Protein AF-A0A7S2JZY8-F1 (afdb_monomer_lite)

Radius of gyration: 21.94 Å; chains: 1; bounding box: 39×37×77 Å

Organism: NCBI:txid1333877

pLDDT: mean 89.18, std 12.03, range [46.56, 98.06]

Sequence (187 aa):
VLEMDPEFLNTDGEHVHDDTVSSVAWSFPGLELNMNRLDDWIGSLMRDLGTELYRYKGVLAVKGCDEKYVFQGVHMLFSGGLMPSRDGSSKWKPGEERECRFVFIGKNIKQKHGERLREEFLACKAEDPLRFKVGDEVQALAARGWQNATVLKMWDMGNPYRLELKDGRKTNVWGPLDDDRCVRKAQ

Structure (mmCIF, N/CA/C/O backbone):
data_AF-A0A7S2JZY8-F1
#
_entry.id   AF-A0A7S2JZY8-F1
#
loop_
_atom_site.group_PDB
_atom_site.id
_atom_site.type_symbol
_atom_site.label_atom_id
_atom_site.label_alt_id
_atom_site.label_comp_id
_atom_site.label_asym_id
_atom_site.label_entity_id
_atom_site.label_seq_id
_atom_site.pdbx_PDB_ins_code
_atom_site.Cartn_x
_atom_site.Cartn_y
_atom_site.Cartn_z
_atom_site.occupancy
_atom_site.B_iso_or_equiv
_atom_site.auth_seq_id
_atom_site.auth_comp_id
_atom_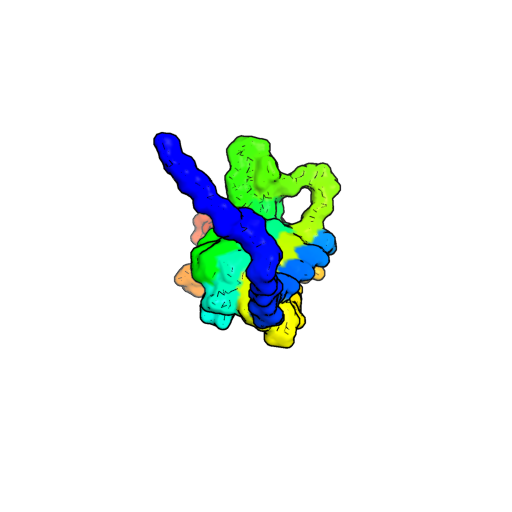site.auth_asym_id
_atom_site.auth_atom_id
_atom_site.pdbx_PDB_model_num
ATOM 1 N N . VAL A 1 1 ? 1.844 26.079 -47.960 1.00 48.50 1 VAL A N 1
ATOM 2 C CA . VAL A 1 1 ? 1.804 24.611 -47.785 1.00 48.50 1 VAL A CA 1
ATOM 3 C C . VAL A 1 1 ? 3.197 24.220 -47.335 1.00 48.50 1 VAL A C 1
ATOM 5 O O . VAL A 1 1 ? 4.126 24.582 -48.040 1.00 48.50 1 VAL A O 1
ATOM 8 N N . LEU A 1 2 ? 3.362 23.671 -46.126 1.00 52.22 2 LEU A N 1
ATOM 9 C CA . LEU A 1 2 ? 4.670 23.173 -45.681 1.00 52.22 2 LEU A CA 1
ATOM 10 C C . LEU A 1 2 ? 4.999 21.931 -46.513 1.00 52.22 2 LEU A C 1
ATOM 12 O O . LEU A 1 2 ? 4.199 20.997 -46.540 1.00 52.22 2 LEU A O 1
ATOM 16 N N . GLU A 1 3 ? 6.124 21.956 -47.220 1.00 59.91 3 GLU A N 1
ATOM 17 C CA . GLU A 1 3 ? 6.637 20.793 -47.941 1.00 59.91 3 GLU A CA 1
ATOM 18 C C . GLU A 1 3 ? 7.095 19.751 -46.918 1.00 59.91 3 GLU A C 1
ATOM 20 O O . GLU A 1 3 ? 7.863 20.053 -46.004 1.00 59.91 3 GLU A O 1
ATOM 25 N N . MET A 1 4 ? 6.541 18.543 -47.020 1.00 62.59 4 MET A N 1
ATOM 26 C CA . MET A 1 4 ? 6.906 17.426 -46.159 1.00 62.59 4 MET A CA 1
ATOM 27 C C . MET A 1 4 ? 8.253 16.892 -46.638 1.00 62.59 4 MET A C 1
ATOM 29 O O . MET A 1 4 ? 8.367 16.471 -47.788 1.00 62.59 4 MET A O 1
ATOM 33 N N . ASP A 1 5 ? 9.256 16.945 -45.767 1.00 73.62 5 ASP A N 1
ATOM 34 C CA . ASP A 1 5 ? 10.588 16.425 -46.051 1.00 73.62 5 ASP A CA 1
ATOM 35 C C . ASP A 1 5 ? 10.503 14.914 -46.366 1.00 73.62 5 ASP A C 1
ATOM 37 O O . ASP A 1 5 ? 10.023 14.151 -45.518 1.00 73.62 5 ASP A O 1
ATOM 41 N N . PRO A 1 6 ? 10.914 14.459 -47.567 1.00 65.81 6 PRO A N 1
ATOM 42 C CA . PRO A 1 6 ? 10.888 13.046 -47.943 1.00 65.81 6 PRO A CA 1
ATOM 43 C C . PRO A 1 6 ? 11.776 12.160 -47.054 1.00 65.81 6 PRO A C 1
ATOM 45 O O . PRO A 1 6 ? 11.545 10.952 -47.001 1.00 65.81 6 PRO A O 1
ATOM 48 N N . GLU A 1 7 ? 12.718 12.738 -46.300 1.00 63.69 7 GLU A N 1
ATOM 49 C CA . GLU A 1 7 ? 13.517 12.022 -45.295 1.00 63.69 7 GLU A CA 1
ATOM 50 C C . GLU A 1 7 ? 12.711 11.636 -44.040 1.00 63.69 7 GLU A C 1
ATOM 52 O O . GLU A 1 7 ? 13.113 10.746 -43.293 1.00 63.69 7 GLU A O 1
ATOM 57 N N . PHE A 1 8 ? 11.545 12.246 -43.792 1.00 63.28 8 PHE A N 1
ATOM 58 C CA . PHE A 1 8 ? 10.769 12.022 -42.563 1.00 63.28 8 PHE A CA 1
ATOM 59 C C . PHE A 1 8 ? 10.259 10.575 -42.398 1.00 63.28 8 PHE A C 1
ATOM 61 O O . PHE A 1 8 ? 9.997 10.134 -41.279 1.00 63.28 8 PHE A O 1
ATOM 68 N N . LEU A 1 9 ? 10.113 9.831 -43.501 1.00 58.88 9 LEU A N 1
ATOM 69 C CA . LEU A 1 9 ? 9.674 8.426 -43.524 1.00 58.88 9 LEU A CA 1
ATOM 70 C C . LEU A 1 9 ? 10.805 7.449 -43.886 1.00 58.88 9 LEU A C 1
ATOM 72 O O . LEU A 1 9 ? 10.536 6.267 -44.121 1.00 58.88 9 LEU A O 1
ATOM 76 N N . ASN A 1 10 ? 12.052 7.923 -43.946 1.00 58.97 10 ASN A N 1
ATOM 77 C CA . ASN A 1 10 ? 13.180 7.094 -44.340 1.00 58.97 10 ASN A CA 1
ATOM 78 C C . ASN A 1 10 ? 13.486 6.078 -43.222 1.00 58.97 10 ASN A C 1
ATOM 80 O O . ASN A 1 10 ? 13.969 6.427 -42.147 1.00 58.97 10 ASN A O 1
ATOM 84 N N . THR A 1 11 ? 13.122 4.817 -43.460 1.00 57.97 11 THR A N 1
ATOM 85 C CA . THR A 1 11 ? 13.254 3.684 -42.519 1.00 57.97 11 THR A CA 1
ATOM 86 C C . THR A 1 11 ? 14.509 2.845 -42.784 1.00 57.97 11 THR A C 1
ATOM 88 O O . THR A 1 11 ? 14.754 1.868 -42.082 1.00 57.97 11 THR A O 1
ATOM 91 N N . ASP A 1 12 ? 15.323 3.261 -43.762 1.00 56.47 12 ASP A N 1
ATOM 92 C CA . ASP A 1 12 ? 16.585 2.624 -44.160 1.00 56.47 12 ASP A CA 1
ATOM 93 C C . ASP A 1 12 ? 17.797 3.101 -43.335 1.00 56.47 12 ASP A C 1
ATOM 95 O O . ASP A 1 12 ? 18.895 2.556 -43.457 1.00 56.47 12 ASP A O 1
ATOM 99 N N . GLY A 1 13 ? 17.622 4.102 -42.465 1.00 54.72 13 GLY A N 1
ATOM 100 C CA . GLY A 1 13 ? 18.583 4.360 -41.399 1.00 54.72 13 GLY A CA 1
ATOM 101 C C . GLY A 1 13 ? 18.489 3.220 -40.397 1.00 54.72 13 GLY A C 1
ATOM 102 O O . GLY A 1 13 ? 17.415 3.011 -39.839 1.00 54.72 13 GLY A O 1
ATOM 103 N N . GLU A 1 14 ? 19.581 2.475 -40.185 1.00 46.56 14 GLU A N 1
ATOM 104 C CA . GLU A 1 14 ? 19.644 1.422 -39.171 1.00 46.56 14 GLU A CA 1
ATOM 105 C C . GLU A 1 14 ? 18.978 1.921 -37.884 1.00 46.56 14 GLU A C 1
ATOM 107 O O . GLU A 1 14 ? 19.482 2.823 -37.209 1.00 46.56 14 GLU A O 1
ATOM 112 N N . HIS A 1 15 ? 17.812 1.360 -37.560 1.00 50.84 15 HIS A N 1
ATOM 113 C CA . HIS A 1 15 ? 17.192 1.526 -36.259 1.00 50.84 15 HIS A CA 1
ATOM 114 C C . HIS A 1 15 ? 18.115 0.852 -35.244 1.00 50.84 15 HIS A C 1
ATOM 116 O O . HIS A 1 15 ? 17.922 -0.307 -34.878 1.00 50.84 15 HIS A O 1
ATOM 122 N N . VAL A 1 16 ? 19.158 1.565 -34.819 1.00 47.81 16 VAL A N 1
ATOM 123 C CA . VAL A 1 16 ? 20.010 1.149 -33.715 1.00 47.81 16 VAL A CA 1
ATOM 124 C C . VAL A 1 16 ? 19.127 1.224 -32.482 1.00 47.81 16 VAL A C 1
ATOM 126 O O . VAL A 1 16 ? 18.927 2.289 -31.893 1.00 47.81 16 VAL A O 1
ATOM 129 N N . HIS A 1 17 ? 18.527 0.094 -32.119 1.00 54.78 17 HIS A N 1
ATOM 130 C CA . HIS A 1 17 ? 18.006 -0.066 -30.780 1.00 54.78 17 HIS A CA 1
ATOM 131 C C . HIS A 1 17 ? 19.189 0.167 -29.839 1.00 54.78 17 HIS A C 1
ATOM 133 O O . HIS A 1 17 ? 20.200 -0.526 -29.915 1.00 54.78 17 HIS A O 1
ATOM 139 N N . ASP A 1 18 ? 19.096 1.186 -28.984 1.00 63.81 18 ASP A N 1
ATOM 140 C CA . ASP A 1 18 ? 19.975 1.245 -27.827 1.00 63.81 18 ASP A CA 1
ATOM 141 C C . ASP A 1 18 ? 19.626 0.017 -26.977 1.00 63.81 18 ASP A C 1
ATOM 143 O O . ASP A 1 18 ? 18.646 0.031 -26.229 1.00 63.81 18 ASP A O 1
ATOM 147 N N . ASP A 1 19 ? 20.405 -1.057 -27.133 1.00 73.00 19 ASP A N 1
ATOM 148 C CA . ASP A 1 19 ? 20.234 -2.342 -26.444 1.00 73.00 19 ASP A CA 1
ATOM 149 C C . ASP A 1 19 ? 20.256 -2.197 -24.914 1.00 73.00 19 ASP A C 1
ATOM 151 O O . ASP A 1 19 ? 19.885 -3.118 -24.177 1.00 73.00 19 ASP A O 1
ATOM 155 N N . THR A 1 20 ? 20.680 -1.034 -24.407 1.00 82.19 20 THR A N 1
ATOM 156 C CA . THR A 1 20 ? 20.612 -0.731 -22.983 1.00 82.19 20 THR A CA 1
ATOM 157 C C . THR A 1 20 ? 19.203 -0.356 -22.534 1.00 82.19 20 THR A C 1
ATOM 159 O O . THR A 1 20 ? 18.906 -0.506 -21.354 1.00 82.19 20 THR A O 1
ATOM 162 N N . VAL A 1 21 ? 18.291 0.074 -23.407 1.00 90.56 21 VAL A N 1
ATOM 163 C CA . VAL A 1 21 ? 16.902 0.372 -23.024 1.00 90.56 21 VAL A CA 1
ATOM 164 C C . VAL A 1 21 ? 16.084 -0.915 -23.010 1.00 90.56 21 VAL A C 1
ATOM 166 O O . VAL A 1 21 ? 15.941 -1.606 -24.012 1.00 90.56 21 VAL A O 1
ATOM 169 N N . SER A 1 22 ? 15.505 -1.239 -21.858 1.00 92.25 22 SER A N 1
ATOM 170 C CA . SER A 1 22 ? 14.679 -2.433 -21.685 1.00 92.25 22 SER A CA 1
ATOM 171 C C . SER A 1 22 ? 13.406 -2.130 -20.902 1.00 92.25 22 SER A C 1
ATOM 173 O O . SER A 1 22 ? 13.250 -1.067 -20.296 1.00 92.25 22 SER A O 1
ATOM 175 N N . SER A 1 23 ? 12.471 -3.079 -20.927 1.00 93.31 23 SER A N 1
ATOM 176 C CA . SER A 1 23 ? 11.247 -3.024 -20.136 1.00 93.31 23 SER A CA 1
ATOM 177 C C . SER A 1 23 ? 11.110 -4.246 -19.242 1.00 93.31 23 SER A C 1
ATOM 179 O O . SER A 1 23 ? 11.425 -5.367 -19.650 1.00 93.31 23 SER A O 1
ATOM 181 N N . VAL A 1 24 ? 10.555 -4.031 -18.059 1.00 94.62 24 VAL A N 1
ATOM 182 C CA . VAL A 1 24 ? 10.103 -5.079 -17.144 1.00 94.62 24 VAL A CA 1
ATOM 183 C C . VAL A 1 24 ? 8.634 -4.852 -16.834 1.00 94.62 24 VAL A C 1
ATOM 185 O O . VAL A 1 24 ? 8.206 -3.718 -16.624 1.00 94.62 24 VAL A O 1
ATOM 188 N N . ALA A 1 25 ? 7.854 -5.925 -16.850 1.00 95.75 25 ALA A N 1
ATOM 189 C CA . ALA A 1 25 ? 6.434 -5.883 -16.557 1.00 95.75 25 ALA A CA 1
ATOM 190 C C . ALA A 1 25 ? 6.057 -7.084 -15.701 1.00 95.75 25 ALA A C 1
ATOM 192 O O . ALA A 1 25 ? 6.556 -8.190 -15.918 1.00 95.75 25 ALA A O 1
ATOM 193 N N . TRP A 1 26 ? 5.153 -6.857 -14.757 1.00 97.00 26 TRP A N 1
ATOM 194 C CA . TRP A 1 26 ? 4.639 -7.899 -13.882 1.00 97.00 26 TRP A CA 1
ATOM 195 C C . TRP A 1 26 ? 3.129 -7.756 -13.721 1.00 97.00 26 TRP A C 1
ATOM 197 O O . TRP A 1 26 ? 2.586 -6.650 -13.776 1.00 97.00 26 TRP A O 1
ATOM 207 N N . SER A 1 27 ? 2.466 -8.893 -13.524 1.00 97.00 27 SER A N 1
ATOM 208 C CA . SER A 1 27 ? 1.063 -8.996 -13.130 1.00 97.00 27 SER A CA 1
ATOM 209 C C . SER A 1 27 ? 0.971 -9.993 -11.979 1.00 97.00 27 SER A C 1
ATOM 211 O O . SER A 1 27 ? 1.585 -11.062 -12.015 1.00 97.00 27 SER A O 1
ATOM 213 N N . PHE A 1 28 ? 0.233 -9.603 -10.946 1.00 97.50 28 PHE A N 1
ATOM 214 C CA . PHE A 1 28 ? -0.015 -10.377 -9.740 1.00 97.50 28 PHE A CA 1
ATOM 215 C C . PHE A 1 28 ? -1.526 -10.405 -9.474 1.00 97.50 28 PHE A C 1
ATOM 217 O O . PHE A 1 28 ? -2.043 -9.542 -8.752 1.00 97.50 28 PHE A O 1
ATOM 224 N N . PRO A 1 29 ? -2.249 -11.364 -10.075 1.00 96.75 29 PRO A N 1
ATOM 225 C CA . PRO A 1 29 ? -3.663 -11.586 -9.789 1.00 96.75 29 PRO A CA 1
ATOM 226 C C . PRO A 1 29 ? -3.883 -11.909 -8.307 1.00 96.75 29 PRO A C 1
ATOM 228 O O . PRO A 1 29 ? -3.101 -12.643 -7.700 1.00 96.75 29 PRO A O 1
ATOM 231 N N . GLY A 1 30 ? -4.913 -11.319 -7.701 1.00 95.31 30 GLY A N 1
ATOM 232 C CA . GLY A 1 30 ? -5.269 -11.508 -6.292 1.00 95.31 30 GLY A CA 1
ATOM 233 C C . GLY A 1 30 ? -4.336 -10.836 -5.277 1.00 95.31 30 GLY A C 1
ATOM 234 O O . GLY A 1 30 ? -4.583 -10.927 -4.075 1.00 95.31 30 GLY A O 1
ATOM 235 N N . LEU A 1 31 ? -3.262 -10.167 -5.715 1.00 97.00 31 LEU A N 1
ATOM 236 C CA . LEU A 1 31 ? -2.370 -9.445 -4.812 1.00 97.00 31 LEU A CA 1
ATOM 237 C C . LEU A 1 31 ? -2.963 -8.087 -4.440 1.00 97.00 31 LEU A C 1
ATOM 239 O O . LEU A 1 31 ? -3.234 -7.261 -5.309 1.00 97.00 31 LEU A O 1
ATOM 243 N N . GLU A 1 32 ? -3.050 -7.829 -3.139 1.00 97.56 32 GLU A N 1
ATOM 244 C CA . GLU A 1 32 ? -3.369 -6.517 -2.588 1.00 97.56 32 GLU A CA 1
ATOM 245 C C . GLU A 1 32 ? -2.210 -5.981 -1.746 1.00 97.56 32 GLU A C 1
ATOM 247 O O . GLU A 1 32 ? -1.501 -6.743 -1.081 1.00 97.56 32 GLU A O 1
ATOM 252 N N . LEU A 1 33 ? -2.027 -4.664 -1.762 1.00 98.06 33 LEU A N 1
ATOM 253 C CA . LEU A 1 33 ? -0.905 -3.985 -1.115 1.00 98.06 33 LEU A CA 1
ATOM 254 C C . LEU A 1 33 ? -1.331 -3.199 0.125 1.00 98.06 33 LEU A C 1
ATOM 256 O O . LEU A 1 33 ? -2.476 -2.750 0.234 1.00 98.06 33 LEU A O 1
ATOM 260 N N . ASN A 1 34 ? -0.376 -3.002 1.031 1.00 97.88 34 ASN A N 1
ATOM 261 C CA . ASN A 1 34 ? -0.447 -2.006 2.095 1.00 97.88 34 ASN A CA 1
ATOM 262 C C . ASN A 1 34 ? -0.041 -0.637 1.519 1.00 97.88 34 ASN A C 1
ATOM 264 O O . ASN A 1 34 ? 1.025 -0.523 0.910 1.00 97.88 34 ASN A O 1
ATOM 268 N N . MET A 1 35 ? -0.869 0.396 1.719 1.00 96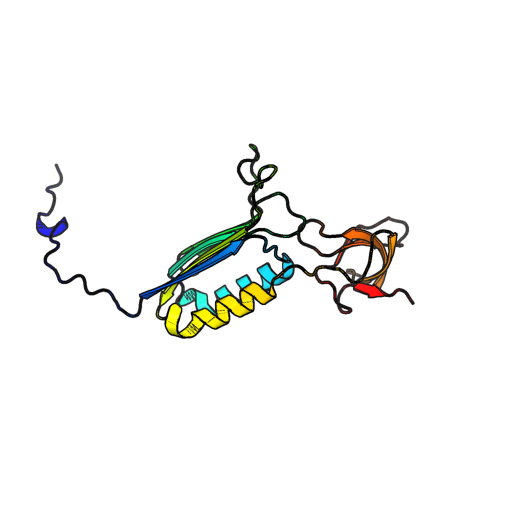.62 35 MET A N 1
ATOM 269 C CA . MET A 1 35 ? -0.630 1.724 1.133 1.00 96.62 35 MET A CA 1
ATOM 270 C C . MET A 1 35 ? 0.683 2.346 1.612 1.00 96.62 35 MET A C 1
ATOM 272 O O . MET A 1 35 ? 1.436 2.884 0.812 1.00 96.62 35 MET A O 1
ATOM 276 N N . ASN A 1 36 ? 0.991 2.224 2.902 1.00 96.06 36 ASN A N 1
ATOM 277 C CA . ASN A 1 36 ? 2.169 2.863 3.484 1.00 96.06 36 ASN A CA 1
ATOM 278 C C . ASN A 1 36 ? 3.460 2.220 2.969 1.00 96.06 36 ASN A C 1
ATOM 280 O O . ASN A 1 36 ? 4.398 2.920 2.605 1.00 96.06 36 ASN A O 1
ATOM 284 N N . ARG A 1 37 ? 3.482 0.882 2.858 1.00 97.00 37 ARG A N 1
ATOM 285 C CA . ARG A 1 37 ? 4.621 0.169 2.255 1.00 97.00 37 ARG A CA 1
ATOM 286 C C . ARG A 1 37 ? 4.802 0.548 0.784 1.00 97.00 37 ARG A C 1
ATOM 288 O O . ARG A 1 37 ? 5.930 0.733 0.340 1.00 97.00 37 ARG A O 1
ATOM 295 N N . LEU A 1 38 ? 3.693 0.669 0.050 1.00 96.81 38 LEU A N 1
ATOM 296 C CA . LEU A 1 38 ? 3.697 1.076 -1.353 1.00 96.81 38 LEU A CA 1
ATOM 297 C C . LEU A 1 38 ? 4.266 2.492 -1.530 1.00 96.81 38 LEU A C 1
ATOM 299 O O . LEU A 1 38 ? 5.134 2.684 -2.381 1.00 96.81 38 LEU A O 1
ATOM 303 N N . ASP A 1 39 ? 3.816 3.461 -0.732 1.00 94.69 39 ASP A N 1
ATOM 304 C CA . ASP A 1 39 ? 4.292 4.847 -0.803 1.00 94.69 39 ASP A CA 1
ATOM 305 C C . ASP A 1 39 ? 5.787 4.955 -0.452 1.00 94.69 39 ASP A C 1
ATOM 307 O O . ASP A 1 39 ? 6.544 5.627 -1.161 1.00 94.69 39 ASP A O 1
ATOM 311 N N . ASP A 1 40 ? 6.244 4.231 0.577 1.00 95.44 40 ASP A N 1
ATOM 312 C CA . ASP A 1 40 ? 7.664 4.159 0.944 1.00 95.44 40 ASP A CA 1
ATOM 313 C C . ASP A 1 40 ? 8.516 3.563 -0.188 1.00 95.44 40 ASP A C 1
ATOM 315 O O . ASP A 1 40 ? 9.578 4.102 -0.533 1.00 95.44 40 ASP A O 1
ATOM 319 N N . TRP A 1 41 ? 8.039 2.474 -0.802 1.00 95.94 41 TRP A N 1
ATOM 320 C CA . TRP A 1 41 ? 8.713 1.819 -1.921 1.00 95.94 41 TRP A CA 1
ATOM 321 C C . TRP A 1 41 ? 8.789 2.719 -3.156 1.00 95.94 41 TRP A C 1
ATOM 323 O O . TRP A 1 41 ? 9.873 2.881 -3.716 1.00 95.94 41 TRP A O 1
ATOM 333 N N . ILE A 1 42 ? 7.686 3.369 -3.547 1.00 93.81 42 ILE A N 1
ATOM 334 C CA . ILE A 1 42 ? 7.669 4.350 -4.646 1.00 93.81 42 ILE A CA 1
ATOM 335 C C . ILE A 1 42 ? 8.662 5.482 -4.358 1.00 93.81 42 ILE A C 1
ATOM 337 O O . ILE A 1 42 ? 9.413 5.897 -5.245 1.00 93.81 42 ILE A O 1
ATOM 341 N N . GLY A 1 43 ? 8.707 5.961 -3.113 1.00 92.94 43 GLY A N 1
ATOM 342 C CA . GLY A 1 43 ? 9.668 6.968 -2.684 1.00 92.94 43 GLY A CA 1
ATOM 343 C C . GLY A 1 43 ? 11.119 6.526 -2.890 1.00 92.94 43 GLY A C 1
ATOM 344 O O . GLY A 1 43 ? 11.924 7.316 -3.384 1.00 92.94 43 GLY A O 1
ATOM 345 N N . SER A 1 44 ? 11.467 5.282 -2.542 1.00 93.62 44 SER A N 1
ATOM 346 C CA . SER A 1 44 ? 12.818 4.745 -2.790 1.00 93.62 44 SER A CA 1
ATOM 347 C C . SER A 1 44 ? 13.093 4.570 -4.274 1.00 93.62 44 SER A C 1
ATOM 349 O O . SER A 1 44 ? 14.102 5.061 -4.768 1.00 93.62 44 SER A O 1
ATOM 351 N N . LEU A 1 45 ? 12.149 3.980 -5.006 1.00 92.62 45 LEU A N 1
ATOM 352 C CA . LEU A 1 45 ? 12.242 3.770 -6.444 1.00 92.62 45 LEU A CA 1
ATOM 353 C C . LEU A 1 45 ? 12.585 5.064 -7.192 1.00 92.62 45 LEU A C 1
ATOM 355 O O . LEU A 1 45 ? 13.479 5.075 -8.037 1.00 92.62 45 LEU A O 1
ATOM 359 N N . MET A 1 46 ? 11.894 6.160 -6.872 1.00 91.19 46 MET A N 1
ATOM 360 C CA . MET A 1 46 ? 12.116 7.448 -7.530 1.00 91.19 46 MET A CA 1
ATOM 361 C C . MET A 1 46 ? 13.450 8.093 -7.149 1.00 91.19 46 MET A C 1
ATOM 363 O O . MET A 1 46 ? 14.054 8.758 -7.991 1.00 91.19 46 MET A O 1
ATOM 367 N N . ARG A 1 47 ? 13.928 7.899 -5.912 1.00 91.75 47 ARG A N 1
ATOM 368 C CA . ARG A 1 47 ? 15.256 8.373 -5.488 1.00 91.75 47 ARG A CA 1
ATOM 369 C C . ARG A 1 47 ? 16.379 7.586 -6.155 1.00 91.75 47 ARG A C 1
ATOM 371 O O . ARG A 1 47 ? 17.350 8.191 -6.597 1.00 91.75 47 ARG A O 1
ATOM 378 N N . ASP A 1 48 ? 16.225 6.269 -6.235 1.00 91.19 48 ASP A N 1
ATOM 379 C CA . ASP A 1 48 ? 17.298 5.364 -6.638 1.00 91.19 48 ASP A CA 1
ATOM 380 C C . ASP A 1 48 ? 17.369 5.207 -8.161 1.00 91.19 48 ASP A C 1
ATOM 382 O O . ASP A 1 48 ? 18.459 5.171 -8.727 1.00 91.19 48 ASP A O 1
ATOM 386 N N . LEU A 1 49 ? 16.215 5.120 -8.835 1.00 90.12 49 LEU A N 1
ATOM 387 C CA . LEU A 1 49 ? 16.118 4.801 -10.265 1.00 90.12 49 LEU A CA 1
ATOM 388 C C . LEU A 1 49 ? 15.460 5.888 -11.112 1.00 90.12 49 LEU A C 1
ATOM 390 O O . LEU A 1 49 ? 15.316 5.699 -12.318 1.00 90.12 49 LEU A O 1
ATOM 394 N N . GLY A 1 50 ? 15.060 7.027 -10.546 1.00 88.00 50 GLY A N 1
ATOM 395 C CA . GLY A 1 50 ? 14.294 8.031 -11.290 1.00 88.00 50 GLY A CA 1
ATOM 396 C C . GLY A 1 50 ? 14.976 8.544 -12.574 1.00 88.00 50 GLY A C 1
ATOM 397 O O . GLY A 1 50 ? 14.290 8.867 -13.543 1.00 88.00 50 GLY A O 1
ATOM 398 N N . THR A 1 51 ? 16.314 8.574 -12.622 1.00 89.12 51 THR A N 1
ATOM 399 C CA . THR A 1 51 ? 17.095 8.963 -13.814 1.00 89.12 51 THR A CA 1
ATOM 400 C C . THR A 1 51 ? 17.246 7.834 -14.837 1.00 89.12 51 THR A C 1
ATOM 402 O O . THR A 1 51 ? 17.427 8.098 -16.027 1.00 89.12 51 THR A O 1
ATOM 405 N N . GLU A 1 52 ? 17.162 6.580 -14.390 1.00 90.50 52 GLU A N 1
ATOM 406 C CA . GLU A 1 52 ? 17.234 5.381 -15.232 1.00 90.50 52 GLU A CA 1
ATOM 407 C C . GLU A 1 52 ? 15.856 4.978 -15.772 1.00 90.50 52 GLU A C 1
ATOM 409 O O . GLU A 1 52 ? 15.769 4.315 -16.806 1.00 90.50 52 GLU A O 1
ATOM 414 N N . LEU A 1 53 ? 14.779 5.405 -15.109 1.00 92.19 53 LEU A N 1
ATOM 415 C CA . LEU A 1 53 ? 13.399 5.242 -15.547 1.00 92.19 53 LEU A CA 1
ATOM 416 C C . LEU A 1 53 ? 13.050 6.267 -16.626 1.00 92.19 53 LEU A C 1
ATOM 418 O O . LEU A 1 53 ? 13.253 7.463 -16.459 1.00 92.19 53 LEU A O 1
ATOM 422 N N . TYR A 1 54 ? 12.486 5.805 -17.737 1.00 93.25 54 TYR A N 1
ATOM 423 C CA . TYR A 1 54 ? 12.029 6.658 -18.840 1.00 93.25 54 TYR A CA 1
ATOM 424 C C . TYR A 1 54 ? 10.515 6.772 -18.855 1.00 93.25 54 TYR A C 1
ATOM 426 O O . TYR A 1 54 ? 9.971 7.867 -18.983 1.00 93.25 54 TYR A O 1
ATOM 434 N N . ARG A 1 55 ? 9.819 5.647 -18.681 1.00 94.25 55 ARG A N 1
ATOM 435 C CA . ARG A 1 55 ? 8.362 5.617 -18.577 1.00 94.25 55 ARG A CA 1
ATOM 436 C C . ARG A 1 55 ? 7.925 4.480 -17.679 1.00 94.25 55 ARG A C 1
ATOM 438 O O . ARG A 1 55 ? 8.498 3.394 -17.707 1.00 94.25 55 ARG A O 1
ATOM 445 N N . TYR A 1 56 ? 6.860 4.715 -16.934 1.00 95.19 56 TYR A N 1
ATOM 446 C CA . TYR A 1 56 ? 6.231 3.675 -16.143 1.00 95.19 56 TYR A CA 1
ATOM 447 C C . TYR A 1 56 ? 4.749 3.923 -15.972 1.00 95.19 56 TYR A C 1
ATOM 449 O O . TYR A 1 56 ? 4.267 5.054 -16.074 1.00 95.19 56 TYR A O 1
ATOM 457 N N . LYS A 1 57 ? 4.024 2.831 -15.756 1.00 95.81 57 LYS A N 1
ATOM 458 C CA . LYS A 1 57 ? 2.587 2.849 -15.525 1.00 95.81 57 LYS A CA 1
ATOM 459 C C . LYS A 1 57 ? 2.180 1.611 -14.749 1.00 95.81 57 LYS A C 1
ATOM 461 O O . LYS A 1 57 ? 2.661 0.519 -15.048 1.00 95.81 57 LYS A O 1
ATOM 466 N N . GLY A 1 58 ? 1.243 1.768 -13.829 1.00 95.00 58 GLY A N 1
ATOM 467 C CA . GLY A 1 58 ? 0.659 0.646 -13.121 1.00 95.00 58 GLY A CA 1
ATOM 468 C C . GLY A 1 58 ? -0.753 0.904 -12.636 1.00 95.00 58 GLY A C 1
ATOM 469 O O . GLY A 1 58 ? -1.192 2.044 -12.484 1.00 95.00 58 GLY A O 1
ATOM 470 N N . VAL A 1 59 ? -1.455 -0.201 -12.427 1.00 95.88 59 VAL A N 1
ATOM 471 C CA . VAL A 1 59 ? -2.767 -0.283 -11.794 1.00 95.88 59 VAL A CA 1
ATOM 472 C C . VAL A 1 59 ? -2.628 -1.313 -10.685 1.00 95.88 59 VAL A C 1
ATOM 474 O O . VAL A 1 59 ? -2.300 -2.466 -10.958 1.00 95.88 59 VAL A O 1
ATOM 477 N N . LEU A 1 60 ? -2.825 -0.880 -9.447 1.00 97.38 60 LEU A N 1
ATOM 478 C CA . LEU A 1 60 ? -2.571 -1.665 -8.250 1.00 97.38 60 LEU A CA 1
ATOM 479 C C . LEU A 1 60 ? -3.840 -1.778 -7.405 1.00 97.38 60 LEU A C 1
ATOM 481 O O . LEU A 1 60 ? -4.612 -0.820 -7.271 1.00 97.38 60 LEU A O 1
ATOM 485 N N . ALA A 1 61 ? -4.031 -2.947 -6.806 1.00 97.25 61 ALA A N 1
ATOM 486 C CA . ALA A 1 61 ? -5.026 -3.164 -5.773 1.00 97.25 61 ALA A CA 1
ATOM 487 C C . ALA A 1 61 ? -4.420 -2.857 -4.398 1.00 97.25 61 ALA A C 1
ATOM 489 O O . ALA A 1 61 ? -3.404 -3.428 -4.004 1.00 97.25 61 ALA A O 1
ATOM 490 N N . VAL A 1 62 ? -5.064 -1.963 -3.651 1.00 97.12 62 VAL A N 1
ATOM 491 C CA . VAL A 1 62 ? -4.684 -1.621 -2.274 1.00 97.12 62 VAL A CA 1
ATOM 492 C C . VAL A 1 62 ? -5.764 -2.138 -1.340 1.00 97.12 62 VAL A C 1
ATOM 494 O O . VAL A 1 62 ? -6.947 -1.850 -1.537 1.00 97.12 62 VAL A O 1
ATOM 497 N N . LYS A 1 63 ? -5.374 -2.918 -0.334 1.00 96.62 63 LYS A N 1
ATOM 498 C CA . LYS A 1 63 ? -6.336 -3.594 0.535 1.00 96.62 63 LYS A CA 1
ATOM 499 C C . LYS A 1 63 ? -7.143 -2.579 1.343 1.00 96.62 63 LYS A C 1
ATOM 501 O O . LYS A 1 63 ? -6.587 -1.656 1.931 1.00 96.62 63 LYS A O 1
ATOM 506 N N . GLY A 1 64 ? -8.464 -2.737 1.371 1.00 94.31 64 GLY A N 1
ATOM 507 C CA . GLY A 1 64 ? -9.348 -1.786 2.055 1.00 94.31 64 GLY A CA 1
ATOM 508 C C . GLY A 1 64 ? -9.678 -0.511 1.270 1.00 94.31 64 GLY A C 1
ATOM 509 O O . GLY A 1 64 ? -10.283 0.397 1.841 1.00 94.31 64 GLY A O 1
ATOM 510 N N . CYS A 1 65 ? -9.294 -0.441 -0.009 1.00 94.00 65 CYS A N 1
ATOM 511 C CA . CYS A 1 65 ? -9.698 0.609 -0.948 1.00 94.00 65 CYS A CA 1
ATOM 512 C C . CYS A 1 65 ? -10.527 0.009 -2.092 1.00 94.00 65 CYS A C 1
ATOM 514 O O . CYS A 1 65 ? -10.126 -0.992 -2.692 1.00 94.00 65 CYS A O 1
ATOM 516 N N . ASP A 1 66 ? -11.653 0.632 -2.436 1.00 92.62 66 ASP A N 1
ATOM 517 C CA . ASP A 1 66 ? -12.489 0.197 -3.566 1.00 92.62 66 ASP A CA 1
ATOM 518 C C . ASP A 1 66 ? -11.969 0.746 -4.900 1.00 92.62 66 ASP A C 1
ATOM 520 O O . ASP A 1 66 ? -12.196 0.166 -5.963 1.00 92.62 66 ASP A O 1
ATOM 524 N N . GLU A 1 67 ? -11.262 1.871 -4.849 1.00 93.44 67 GLU A N 1
ATOM 525 C CA . GLU A 1 67 ? -10.611 2.509 -5.980 1.00 93.44 67 GLU A CA 1
ATOM 526 C C . GLU A 1 67 ? -9.306 1.801 -6.363 1.00 93.44 67 GLU A C 1
ATOM 528 O O . GLU A 1 67 ? -8.531 1.329 -5.526 1.00 93.44 67 GLU A O 1
ATOM 533 N N . LYS A 1 68 ? -9.031 1.780 -7.666 1.00 94.56 68 LYS A N 1
ATOM 534 C CA . LYS A 1 68 ? -7.740 1.397 -8.230 1.00 94.56 68 LYS A CA 1
ATOM 535 C C . LYS A 1 68 ? -6.707 2.461 -7.874 1.00 94.56 68 LYS A C 1
ATOM 537 O O . LYS A 1 68 ? -6.932 3.655 -8.098 1.00 94.56 68 LYS A O 1
ATOM 542 N N . TYR A 1 69 ? -5.553 2.027 -7.378 1.00 95.81 69 TYR A N 1
ATOM 543 C CA . TYR A 1 69 ? -4.385 2.892 -7.295 1.00 95.81 69 TYR A CA 1
ATOM 544 C C . TYR A 1 69 ? -3.715 2.898 -8.663 1.00 95.81 69 TYR A C 1
ATOM 546 O O . TYR A 1 69 ? -3.286 1.855 -9.158 1.00 95.81 69 TYR A O 1
ATOM 554 N N . VAL A 1 70 ? -3.650 4.058 -9.304 1.00 94.56 70 VAL A N 1
ATOM 555 C CA . VAL A 1 70 ? -3.016 4.198 -10.616 1.00 94.56 70 VAL A CA 1
ATOM 556 C C . VAL A 1 70 ? -1.797 5.071 -10.446 1.00 94.56 70 VAL A C 1
ATOM 558 O O . VAL A 1 70 ? -1.886 6.148 -9.863 1.00 94.56 70 VAL A O 1
ATOM 561 N N . PHE A 1 71 ? -0.676 4.621 -10.992 1.00 94.19 71 PHE A N 1
ATOM 562 C CA . PHE A 1 71 ? 0.503 5.456 -11.122 1.00 94.19 71 PHE A CA 1
ATOM 563 C C . PHE A 1 71 ? 0.986 5.490 -12.563 1.00 94.19 71 PHE A C 1
ATOM 565 O O . PHE A 1 71 ? 0.803 4.545 -13.334 1.00 94.19 71 PHE A O 1
ATOM 572 N N . GLN A 1 72 ? 1.602 6.600 -12.930 1.00 93.62 72 GLN A N 1
ATOM 573 C CA . GLN A 1 72 ? 2.246 6.800 -14.212 1.00 93.62 72 GLN A CA 1
ATOM 574 C C . GLN A 1 72 ? 3.345 7.846 -14.084 1.00 93.62 72 GLN A C 1
ATOM 576 O O . GLN A 1 72 ? 3.286 8.725 -13.225 1.00 93.62 72 GLN A O 1
ATOM 581 N N . GLY A 1 73 ? 4.320 7.788 -14.977 1.00 91.31 73 GLY A N 1
ATOM 582 C CA . GLY A 1 73 ? 5.319 8.834 -15.042 1.00 91.31 73 GLY A CA 1
ATOM 583 C C . GLY A 1 73 ? 6.246 8.738 -16.232 1.00 91.31 73 GLY A C 1
ATOM 584 O O . GLY A 1 73 ? 6.277 7.740 -16.962 1.00 91.31 73 GLY A O 1
ATOM 585 N N . VAL A 1 74 ? 6.960 9.840 -16.434 1.00 89.44 74 VAL A N 1
ATOM 586 C CA . VAL A 1 74 ? 7.964 10.027 -17.480 1.00 89.44 74 VAL A CA 1
ATOM 587 C C . VAL A 1 74 ? 9.194 10.626 -16.814 1.00 89.44 74 VAL A C 1
ATOM 589 O O . VAL A 1 74 ? 9.122 11.718 -16.246 1.00 89.44 74 VAL A O 1
ATOM 592 N N . HIS A 1 75 ? 10.308 9.899 -16.843 1.00 86.31 75 HIS A N 1
ATOM 593 C CA . HIS A 1 75 ? 11.491 10.221 -16.044 1.00 86.31 75 HIS A CA 1
ATOM 594 C C . HIS A 1 75 ? 11.146 10.458 -14.561 1.00 86.31 75 HIS A C 1
ATOM 596 O O . HIS A 1 75 ? 10.446 9.661 -13.932 1.00 86.31 75 HIS A O 1
ATOM 602 N N . MET A 1 76 ? 11.592 11.585 -14.007 1.00 84.38 76 MET A N 1
ATOM 603 C CA . MET A 1 76 ? 11.378 11.973 -12.612 1.00 84.38 76 MET A CA 1
ATOM 604 C C . MET A 1 76 ? 9.937 12.412 -12.309 1.00 84.38 76 MET A C 1
ATOM 606 O O . MET A 1 76 ? 9.593 12.610 -11.145 1.00 84.38 76 MET A O 1
ATOM 610 N N . LEU A 1 77 ? 9.092 12.605 -13.328 1.00 87.00 77 LEU A N 1
ATOM 611 C CA . LEU A 1 77 ? 7.728 13.095 -13.145 1.00 87.00 77 LEU A CA 1
ATOM 612 C C . LEU A 1 77 ? 6.799 11.936 -12.792 1.00 87.00 77 LEU A C 1
ATOM 614 O O . LEU A 1 77 ? 6.220 11.306 -13.677 1.00 87.00 77 LEU A O 1
ATOM 618 N N . PHE A 1 78 ? 6.669 11.681 -11.492 1.00 91.44 78 PHE A N 1
ATOM 619 C CA . PHE A 1 78 ? 5.753 10.692 -10.938 1.00 91.44 78 PHE A CA 1
ATOM 620 C C . PHE A 1 78 ? 4.373 11.301 -10.663 1.00 91.44 78 PHE A C 1
ATOM 622 O O . PHE A 1 78 ? 4.251 12.377 -10.077 1.00 91.44 78 PHE A O 1
ATOM 629 N N . SER A 1 79 ? 3.321 10.577 -11.031 1.00 91.62 79 SER A N 1
ATOM 630 C CA . SER A 1 79 ? 1.945 10.848 -10.627 1.00 91.62 79 SER A CA 1
ATOM 631 C C . SER A 1 79 ? 1.304 9.534 -10.202 1.00 91.62 79 SER A C 1
ATOM 633 O O . SER A 1 79 ? 1.213 8.608 -11.005 1.00 91.62 79 SER A O 1
ATOM 635 N N . GLY A 1 80 ? 0.865 9.441 -8.949 1.00 90.50 80 GLY A N 1
ATOM 636 C CA . GLY A 1 80 ? 0.251 8.232 -8.418 1.00 90.50 80 GLY A CA 1
ATOM 637 C C . GLY A 1 80 ? -0.705 8.523 -7.275 1.00 90.50 80 GLY A C 1
ATOM 638 O O . GLY A 1 80 ? -0.544 9.507 -6.555 1.00 90.50 80 GLY A O 1
ATOM 639 N N . GLY A 1 81 ? -1.726 7.684 -7.152 1.00 91.19 81 GLY A N 1
ATOM 640 C CA . GLY A 1 81 ? -2.710 7.773 -6.085 1.00 91.19 81 GLY A CA 1
ATOM 641 C C . GLY A 1 81 ? -3.930 6.903 -6.353 1.00 91.19 81 GLY A C 1
ATOM 642 O O . GLY A 1 81 ? -4.108 6.345 -7.441 1.00 91.19 81 GLY A O 1
ATOM 643 N N . LEU A 1 82 ? -4.808 6.820 -5.354 1.00 89.25 82 LEU A N 1
ATOM 644 C CA . LEU A 1 82 ? -6.164 6.314 -5.557 1.00 89.25 82 LEU A CA 1
ATOM 645 C C . LEU A 1 82 ? -6.873 7.255 -6.524 1.00 89.25 82 LEU A C 1
ATOM 647 O O . LEU A 1 82 ? -6.967 8.450 -6.247 1.00 89.25 82 LEU A O 1
ATOM 651 N N . MET A 1 83 ? -7.350 6.743 -7.657 1.00 79.19 83 MET A N 1
ATOM 652 C CA . MET A 1 83 ? -8.061 7.592 -8.606 1.00 79.19 83 MET A CA 1
ATOM 653 C C . MET A 1 83 ? -9.492 7.845 -8.124 1.00 79.19 83 MET A C 1
ATOM 655 O O . MET A 1 83 ? -10.309 6.920 -8.156 1.00 79.19 83 MET A O 1
ATOM 659 N N . PRO A 1 84 ? -9.850 9.087 -7.748 1.00 71.19 84 PRO A N 1
ATOM 660 C CA . PRO A 1 84 ? -11.244 9.417 -7.544 1.00 71.19 84 PRO A CA 1
ATOM 661 C C . PRO A 1 84 ? -11.916 9.445 -8.916 1.00 71.19 84 PRO A C 1
ATOM 663 O O . PRO A 1 84 ? -11.458 10.141 -9.821 1.00 71.19 84 PRO A O 1
ATOM 666 N N . SER A 1 85 ? -13.024 8.729 -9.076 1.00 64.69 85 SER A N 1
ATOM 667 C CA . SER A 1 85 ? -13.914 8.998 -10.199 1.00 64.69 85 SER A CA 1
ATOM 668 C C . SER A 1 85 ? -15.303 9.370 -9.720 1.00 64.69 85 SER A C 1
ATOM 670 O O . SER A 1 85 ? -15.918 8.650 -8.934 1.00 64.69 85 SER A O 1
ATOM 672 N N . ARG A 1 86 ? -15.813 10.485 -10.253 1.00 63.56 86 ARG A N 1
ATOM 673 C CA . ARG A 1 86 ? -17.197 10.934 -10.059 1.00 63.56 86 ARG A CA 1
ATOM 674 C C . ARG A 1 86 ? -18.216 9.962 -10.659 1.00 63.56 86 ARG A C 1
ATOM 676 O O . ARG A 1 86 ? -19.352 9.947 -10.206 1.00 63.56 86 ARG A O 1
ATOM 683 N N . ASP A 1 87 ? -17.808 9.157 -11.641 1.00 70.56 87 ASP A N 1
ATOM 684 C CA . ASP A 1 87 ? -18.645 8.146 -12.303 1.00 70.56 87 ASP A CA 1
ATOM 685 C C . ASP A 1 87 ? -18.346 6.704 -11.841 1.00 70.56 87 ASP A C 1
ATOM 687 O O . ASP A 1 87 ? -18.933 5.752 -12.351 1.00 70.56 87 ASP A O 1
ATOM 691 N N . GLY A 1 88 ? -17.427 6.523 -10.882 1.00 69.69 88 GLY A N 1
ATOM 692 C CA . GLY A 1 88 ? -17.034 5.208 -10.369 1.00 69.69 88 GLY A CA 1
ATOM 693 C C . GLY A 1 88 ? -16.181 4.351 -11.315 1.00 69.69 88 GLY A C 1
ATOM 694 O O . GLY A 1 88 ? -15.836 3.234 -10.941 1.00 69.69 88 GLY A O 1
ATOM 695 N N . SER A 1 89 ? -15.782 4.845 -12.493 1.00 74.56 89 SER A N 1
ATOM 696 C CA . SER A 1 89 ? -14.963 4.097 -13.470 1.00 74.56 89 SER A CA 1
ATOM 697 C C . SER A 1 89 ? -13.602 3.637 -12.937 1.00 74.56 89 SER A C 1
ATOM 699 O O . SER A 1 89 ? -13.065 2.629 -13.399 1.00 74.56 89 SER A O 1
ATOM 701 N N . SER A 1 90 ? -13.069 4.336 -11.937 1.00 82.44 90 SER A N 1
ATOM 702 C CA . SER A 1 90 ? -11.806 3.998 -11.274 1.00 82.44 90 SER A CA 1
ATOM 703 C C . SER A 1 90 ? -11.951 2.971 -10.149 1.00 82.44 90 SER A C 1
ATOM 705 O O . SER A 1 90 ? -10.943 2.575 -9.569 1.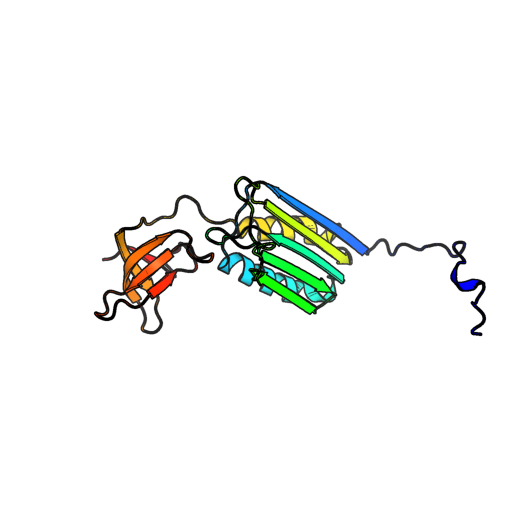00 82.44 90 SER A O 1
ATOM 707 N N . LYS A 1 91 ? -13.170 2.525 -9.821 1.00 91.00 91 LYS A N 1
ATOM 708 C CA . LYS A 1 91 ? -13.401 1.468 -8.828 1.00 91.00 91 LYS A CA 1
ATOM 709 C C . LYS A 1 91 ? -13.222 0.084 -9.438 1.00 91.00 91 LYS A C 1
ATOM 711 O O . LYS A 1 91 ? -13.418 -0.122 -10.637 1.00 91.00 91 LYS A O 1
ATOM 716 N N . TRP A 1 92 ? -12.865 -0.874 -8.595 1.00 91.81 92 TRP A N 1
ATOM 717 C CA . TRP A 1 92 ? -13.002 -2.287 -8.924 1.00 91.81 92 TRP A CA 1
ATOM 718 C C . TRP A 1 92 ? -14.489 -2.627 -9.056 1.00 91.81 92 TRP A C 1
ATOM 720 O O . TRP A 1 92 ? -15.293 -2.293 -8.181 1.00 91.81 92 TRP A O 1
ATOM 730 N N . LYS A 1 93 ? -14.881 -3.252 -10.167 1.00 90.88 93 LYS A N 1
ATOM 731 C CA . LYS A 1 93 ? -16.272 -3.669 -10.380 1.00 90.88 93 LYS A CA 1
ATOM 732 C C . LYS A 1 93 ? -16.614 -4.861 -9.476 1.00 90.88 93 LYS A C 1
ATOM 734 O O . LYS A 1 93 ? -15.725 -5.637 -9.125 1.00 90.88 93 LYS A O 1
ATOM 739 N N . PRO A 1 94 ? -17.897 -5.070 -9.136 1.00 88.69 94 PRO A N 1
ATOM 740 C CA . PRO A 1 94 ? -18.316 -6.273 -8.423 1.00 88.69 94 PRO A CA 1
ATOM 741 C C . PRO A 1 94 ? -17.882 -7.539 -9.177 1.00 88.69 94 PRO A C 1
ATOM 743 O O . PRO A 1 94 ? -18.214 -7.702 -10.349 1.00 88.69 94 PRO A O 1
ATOM 746 N N . GLY A 1 95 ? -17.127 -8.415 -8.510 1.00 87.62 95 GLY A N 1
ATOM 747 C CA . GLY A 1 95 ? -16.595 -9.649 -9.101 1.00 87.62 95 GLY A CA 1
ATOM 748 C C . GLY A 1 95 ? -15.385 -9.471 -10.027 1.00 87.62 95 GLY A C 1
ATOM 749 O O . GLY A 1 95 ? -14.903 -10.463 -10.565 1.00 87.62 95 GLY A O 1
ATOM 750 N N . GLU A 1 96 ? -14.878 -8.247 -10.219 1.00 91.69 96 GLU A N 1
ATOM 751 C CA . GLU A 1 96 ? -13.599 -8.026 -10.900 1.00 91.69 96 GLU A CA 1
ATOM 752 C C . GLU A 1 96 ? -12.459 -8.553 -10.024 1.00 91.69 96 GLU A C 1
ATOM 754 O O . GLU A 1 96 ? -12.376 -8.225 -8.837 1.00 91.69 96 GLU A O 1
ATOM 759 N N . GLU A 1 97 ? -11.578 -9.368 -10.607 1.00 93.31 97 GLU A N 1
ATOM 760 C CA . GLU A 1 97 ? -10.385 -9.828 -9.908 1.00 93.31 97 GLU A CA 1
ATOM 761 C C . GLU A 1 97 ? -9.469 -8.635 -9.631 1.00 93.31 97 GLU A C 1
ATOM 763 O O . GLU A 1 97 ? -9.024 -7.931 -10.541 1.00 93.31 97 GLU A O 1
ATOM 768 N N . ARG A 1 98 ? -9.204 -8.402 -8.347 1.00 95.06 98 ARG A N 1
ATOM 769 C CA . ARG A 1 98 ? -8.262 -7.378 -7.909 1.00 95.06 98 ARG A CA 1
ATOM 770 C C . ARG A 1 98 ? -6.860 -7.859 -8.245 1.00 95.06 98 ARG A C 1
ATOM 772 O O . ARG A 1 98 ? -6.466 -8.953 -7.852 1.00 95.06 98 ARG A O 1
ATOM 779 N N . GLU A 1 99 ? -6.111 -7.043 -8.970 1.00 96.19 99 GLU A N 1
ATOM 780 C CA . GLU A 1 99 ? -4.754 -7.375 -9.392 1.00 96.19 99 GLU A CA 1
ATOM 781 C C . GLU A 1 99 ? -3.810 -6.189 -9.231 1.00 96.19 99 GLU A C 1
ATOM 783 O O . GLU A 1 99 ? -4.212 -5.020 -9.223 1.00 96.19 99 GLU A O 1
ATOM 788 N N . CYS A 1 100 ? -2.523 -6.508 -9.162 1.00 97.75 100 CYS A N 1
ATOM 789 C CA . CYS A 1 100 ? -1.459 -5.536 -9.308 1.00 97.75 100 CYS A CA 1
ATOM 790 C C . CYS A 1 100 ? -0.709 -5.786 -10.609 1.00 97.75 100 CYS A C 1
ATOM 792 O O . CYS A 1 100 ? -0.080 -6.830 -10.768 1.00 97.75 100 CYS A O 1
ATOM 794 N N . ARG A 1 101 ? -0.724 -4.813 -11.519 1.00 96.94 101 ARG A N 1
ATOM 795 C CA . ARG A 1 101 ? 0.030 -4.876 -12.772 1.00 96.94 101 ARG A CA 1
ATOM 796 C C . ARG A 1 101 ? 0.733 -3.570 -13.067 1.00 96.94 101 ARG A C 1
ATOM 798 O O . ARG A 1 101 ? 0.172 -2.490 -12.877 1.00 96.94 101 ARG A O 1
ATOM 805 N N . PHE A 1 102 ? 1.952 -3.661 -13.566 1.00 96.94 102 PHE A N 1
ATOM 806 C CA . PHE A 1 102 ? 2.742 -2.485 -13.891 1.00 96.94 102 PHE A CA 1
ATOM 807 C C . PHE A 1 102 ? 3.865 -2.809 -14.864 1.00 96.94 102 PHE A C 1
ATOM 809 O O . PHE A 1 102 ? 4.258 -3.962 -15.041 1.00 96.94 102 PHE A O 1
ATOM 816 N N . VAL A 1 103 ? 4.368 -1.755 -15.495 1.00 96.25 103 VAL A N 1
ATOM 817 C CA . VAL A 1 103 ? 5.499 -1.785 -16.413 1.00 96.25 103 VAL A CA 1
ATOM 818 C C . VAL A 1 103 ? 6.442 -0.635 -16.091 1.00 96.25 103 VAL A C 1
ATOM 820 O O . VAL A 1 103 ? 6.002 0.495 -15.861 1.00 96.25 103 VAL A O 1
ATOM 823 N N . PHE A 1 104 ? 7.737 -0.927 -16.124 1.00 95.62 104 PHE A N 1
ATOM 824 C CA . PHE A 1 104 ? 8.808 0.058 -16.113 1.00 95.62 104 PHE A CA 1
ATOM 825 C C . PHE A 1 104 ? 9.635 -0.086 -17.388 1.00 95.62 104 PHE A C 1
ATOM 827 O O . PHE A 1 104 ? 9.955 -1.195 -17.812 1.00 95.62 104 PHE A O 1
ATOM 834 N N . ILE A 1 105 ? 9.980 1.044 -17.992 1.00 94.38 105 ILE A N 1
ATOM 835 C CA . ILE A 1 105 ? 10.829 1.157 -19.176 1.00 94.38 105 ILE A CA 1
ATOM 836 C C . ILE A 1 105 ? 11.985 2.068 -18.796 1.00 94.38 105 ILE A C 1
ATOM 838 O O . ILE A 1 105 ? 11.752 3.172 -18.294 1.00 94.38 105 ILE A O 1
ATOM 842 N N . GLY A 1 106 ? 13.212 1.619 -19.026 1.00 93.50 106 GLY A N 1
ATOM 843 C CA . GLY A 1 106 ? 14.394 2.353 -18.601 1.00 93.50 106 GLY A CA 1
ATOM 844 C C . GLY A 1 106 ? 15.703 1.708 -19.029 1.00 93.50 106 GLY A C 1
ATOM 845 O O . GLY A 1 106 ? 15.732 0.656 -19.672 1.00 93.50 106 GLY A O 1
ATOM 846 N N . LYS A 1 107 ? 16.805 2.347 -18.650 1.00 92.31 107 LYS A N 1
ATOM 847 C CA . LYS A 1 107 ? 18.156 1.913 -19.003 1.00 92.31 107 LYS A CA 1
ATOM 848 C C . LYS A 1 107 ? 18.633 0.780 -18.093 1.00 92.31 107 LYS A C 1
ATOM 850 O O . LYS A 1 107 ? 18.660 0.918 -16.880 1.00 92.31 107 LYS A O 1
ATOM 855 N N . ASN A 1 108 ? 19.037 -0.340 -18.684 1.00 88.94 108 ASN A N 1
ATOM 856 C CA . ASN A 1 108 ? 19.511 -1.578 -18.060 1.00 88.94 108 ASN A CA 1
ATOM 857 C C . ASN A 1 108 ? 18.586 -2.122 -16.959 1.00 88.94 108 ASN A C 1
ATOM 859 O O . ASN A 1 108 ? 19.032 -2.856 -16.075 1.00 88.94 108 ASN A O 1
ATOM 863 N N . ILE A 1 109 ? 17.298 -1.765 -16.997 1.00 90.94 109 ILE A N 1
ATOM 864 C CA . ILE A 1 109 ? 16.378 -2.049 -15.898 1.00 90.94 109 ILE A CA 1
ATOM 865 C C . ILE A 1 109 ? 16.149 -3.547 -15.724 1.00 90.94 109 ILE A C 1
ATOM 867 O O . ILE A 1 109 ? 16.145 -4.041 -14.598 1.00 90.94 109 ILE A O 1
ATOM 871 N N . LYS A 1 110 ? 16.039 -4.290 -16.831 1.00 89.12 110 LYS A N 1
ATOM 872 C CA . LYS A 1 110 ? 15.825 -5.738 -16.799 1.00 89.12 110 LYS A CA 1
ATOM 873 C C . LYS A 1 110 ? 17.016 -6.473 -16.195 1.00 89.12 110 LYS A C 1
ATOM 875 O O . LYS A 1 110 ? 16.823 -7.368 -15.382 1.00 89.12 110 LYS A O 1
ATOM 880 N N . GLN A 1 111 ? 18.230 -6.091 -16.580 1.00 88.31 111 GLN A N 1
ATOM 881 C CA . GLN A 1 111 ? 19.455 -6.788 -16.198 1.00 88.31 111 GLN A CA 1
ATOM 882 C C . GLN A 1 111 ? 19.937 -6.405 -14.795 1.00 88.31 111 GLN A C 1
ATOM 884 O O . GLN A 1 111 ? 20.468 -7.257 -14.092 1.00 88.31 111 GLN A O 1
ATOM 889 N N . LYS A 1 112 ? 19.779 -5.138 -14.388 1.00 89.81 112 LYS A N 1
ATOM 890 C CA . LYS A 1 112 ? 20.318 -4.640 -13.112 1.00 89.81 112 LYS A CA 1
ATOM 891 C C . LYS A 1 112 ? 19.310 -4.635 -11.971 1.00 89.81 112 LYS A C 1
ATOM 893 O O . LYS A 1 112 ? 19.701 -4.853 -10.830 1.00 89.81 112 LYS A O 1
ATOM 898 N N . HIS A 1 113 ? 18.039 -4.368 -12.270 1.00 91.94 113 HIS A N 1
ATOM 899 C CA . HIS A 1 113 ? 17.058 -4.008 -11.240 1.00 91.94 113 HIS A CA 1
ATOM 900 C C . HIS A 1 113 ? 15.809 -4.891 -11.242 1.00 91.94 113 HIS A C 1
ATOM 902 O O . HIS A 1 113 ? 15.060 -4.845 -10.275 1.00 91.94 113 HIS A O 1
ATOM 908 N N . GLY A 1 114 ? 15.583 -5.701 -12.282 1.00 90.44 114 GLY A N 1
ATOM 909 C CA . GLY A 1 114 ? 14.354 -6.478 -12.472 1.00 90.44 114 GLY A CA 1
ATOM 910 C C . GLY A 1 114 ? 13.951 -7.311 -11.253 1.00 90.44 114 GLY A C 1
ATOM 911 O O . GLY A 1 114 ? 12.870 -7.105 -10.706 1.00 90.44 114 GLY A O 1
ATOM 912 N N . GLU A 1 115 ? 14.823 -8.209 -10.793 1.00 92.12 115 GLU A N 1
ATOM 913 C CA . GLU A 1 115 ? 14.522 -9.071 -9.639 1.00 92.12 115 GLU A CA 1
ATOM 914 C C . GLU A 1 115 ? 14.340 -8.267 -8.345 1.00 92.12 115 GLU A C 1
ATOM 916 O O . GLU A 1 115 ? 13.347 -8.455 -7.647 1.00 92.12 115 GLU A O 1
ATOM 921 N N . ARG A 1 116 ? 15.221 -7.292 -8.077 1.00 9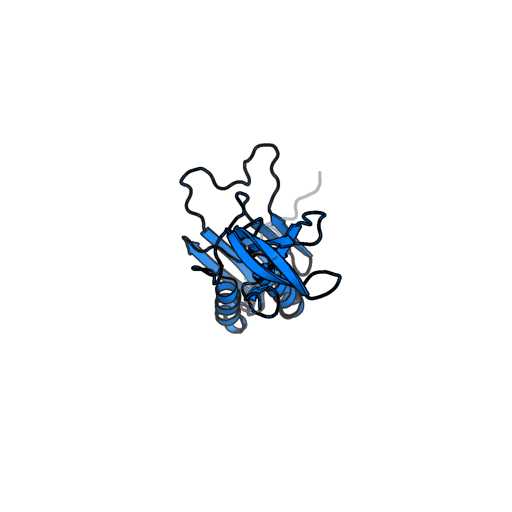3.75 116 ARG A N 1
ATOM 922 C CA . ARG A 1 116 ? 15.115 -6.422 -6.894 1.00 93.75 116 ARG A CA 1
ATOM 923 C C . ARG A 1 116 ? 13.775 -5.682 -6.853 1.00 93.75 116 ARG A C 1
ATOM 925 O O . ARG A 1 116 ? 13.093 -5.706 -5.837 1.00 93.75 116 ARG A O 1
ATOM 932 N N . LEU A 1 117 ? 13.372 -5.068 -7.968 1.00 94.00 117 LEU A N 1
ATOM 933 C CA . LEU A 1 117 ? 12.097 -4.350 -8.078 1.00 94.00 117 LEU A CA 1
ATOM 934 C C . LEU A 1 117 ? 10.906 -5.267 -7.814 1.00 94.00 117 LEU A C 1
ATOM 936 O O . LEU A 1 117 ? 9.949 -4.864 -7.156 1.00 94.00 117 LEU A O 1
ATOM 940 N N . ARG A 1 118 ? 10.966 -6.502 -8.322 1.00 95.19 118 ARG A N 1
ATOM 941 C CA . ARG A 1 118 ? 9.932 -7.508 -8.094 1.00 95.19 118 ARG A CA 1
ATOM 942 C C . ARG A 1 118 ? 9.835 -7.885 -6.616 1.00 95.19 118 ARG A C 1
ATOM 944 O O . ARG A 1 118 ? 8.728 -7.952 -6.086 1.00 95.19 118 ARG A O 1
ATOM 951 N N . GLU A 1 119 ? 10.963 -8.142 -5.962 1.00 96.31 119 GLU A N 1
ATOM 952 C CA . GLU A 1 119 ? 11.023 -8.527 -4.548 1.00 96.31 119 GLU A CA 1
ATOM 953 C C . GLU A 1 119 ? 10.551 -7.403 -3.621 1.00 96.31 119 GLU A C 1
ATOM 955 O O . GLU A 1 119 ? 9.686 -7.627 -2.773 1.00 96.31 119 GLU A O 1
ATOM 960 N N . GLU A 1 120 ? 11.057 -6.185 -3.816 1.00 96.00 120 GLU A N 1
ATOM 961 C CA . GLU A 1 120 ? 10.659 -5.008 -3.037 1.00 96.00 120 GLU A CA 1
ATOM 962 C C . GLU A 1 120 ? 9.164 -4.698 -3.202 1.00 96.00 120 GLU A C 1
ATOM 964 O O . GLU A 1 120 ? 8.467 -4.414 -2.226 1.00 96.00 120 GLU A O 1
ATOM 969 N N . PHE A 1 121 ? 8.639 -4.829 -4.424 1.00 96.81 121 PHE A N 1
ATOM 970 C CA . PHE A 1 121 ? 7.211 -4.676 -4.677 1.00 96.81 121 PHE A CA 1
ATOM 971 C C . PHE A 1 121 ? 6.381 -5.743 -3.947 1.00 96.81 121 PHE A C 1
ATOM 973 O O . PHE A 1 121 ? 5.378 -5.429 -3.305 1.00 96.81 121 PHE A O 1
ATOM 980 N N . LEU A 1 122 ? 6.801 -7.012 -3.991 1.00 97.19 122 LEU A N 1
ATOM 981 C CA . LEU A 1 122 ? 6.124 -8.094 -3.267 1.00 97.19 122 LEU A CA 1
ATOM 982 C C . LEU A 1 122 ? 6.189 -7.911 -1.744 1.00 97.19 122 LEU A C 1
ATOM 984 O O . LEU A 1 122 ? 5.256 -8.312 -1.046 1.00 97.19 122 LEU A O 1
ATOM 988 N N . ALA A 1 123 ? 7.229 -7.256 -1.222 1.00 96.94 123 ALA A N 1
ATOM 989 C CA . ALA A 1 123 ? 7.328 -6.893 0.192 1.00 96.94 123 ALA A CA 1
ATOM 990 C C . ALA A 1 123 ? 6.293 -5.834 0.629 1.00 96.94 123 ALA A C 1
ATOM 992 O O . ALA A 1 123 ? 6.076 -5.650 1.829 1.00 96.94 123 ALA A O 1
ATOM 993 N N . CYS A 1 124 ? 5.617 -5.174 -0.319 1.00 97.12 124 CYS A N 1
ATOM 994 C CA . CYS A 1 124 ? 4.503 -4.261 -0.055 1.00 97.12 124 CYS A CA 1
ATOM 995 C C . CYS A 1 124 ? 3.152 -4.975 0.119 1.00 97.12 124 CYS A C 1
ATOM 997 O O . CYS A 1 124 ? 2.141 -4.314 0.370 1.00 97.12 124 CYS A O 1
ATOM 999 N N . LYS A 1 125 ? 3.112 -6.308 -0.023 1.00 97.44 125 LYS A N 1
ATOM 1000 C CA . LYS A 1 125 ? 1.902 -7.119 0.152 1.00 97.44 125 LYS A CA 1
ATOM 1001 C C . LYS A 1 125 ? 1.218 -6.817 1.488 1.00 97.44 125 LYS A C 1
ATOM 1003 O O . LYS A 1 125 ? 1.860 -6.783 2.535 1.00 97.44 125 LYS A O 1
ATOM 1008 N N . ALA A 1 126 ? -0.098 -6.647 1.432 1.00 96.25 126 ALA A N 1
ATOM 1009 C CA . ALA A 1 126 ? -0.933 -6.481 2.608 1.00 96.25 126 ALA A CA 1
ATOM 1010 C C . ALA A 1 126 ? -0.916 -7.742 3.484 1.00 96.25 126 ALA A C 1
ATOM 1012 O O . ALA A 1 126 ? -1.109 -8.860 2.996 1.00 96.25 126 ALA A O 1
ATOM 1013 N N . GLU A 1 127 ? -0.712 -7.553 4.782 1.00 92.44 127 GLU A N 1
ATOM 1014 C CA . GLU A 1 127 ? -0.674 -8.633 5.759 1.00 92.44 127 GLU A CA 1
ATOM 1015 C C . GLU A 1 127 ? -2.063 -9.292 5.953 1.00 92.44 127 GLU A C 1
ATOM 1017 O O . GLU A 1 127 ? -3.110 -8.641 6.025 1.00 92.44 127 GLU A O 1
ATOM 1022 N N . ASP A 1 128 ? -2.106 -10.621 6.014 1.00 89.31 128 ASP A N 1
ATOM 1023 C CA . ASP A 1 128 ? -3.329 -11.371 6.320 1.00 89.31 128 ASP A CA 1
ATOM 1024 C C . ASP A 1 128 ? -2.959 -12.756 6.877 1.00 89.31 128 ASP A C 1
ATOM 1026 O O . ASP A 1 128 ? -2.257 -13.498 6.179 1.00 89.31 128 ASP A O 1
ATOM 1030 N N . PRO A 1 129 ? -3.384 -13.132 8.100 1.00 93.56 129 PRO A N 1
ATOM 1031 C CA . PRO A 1 129 ? -4.191 -12.356 9.050 1.00 93.56 129 PRO A CA 1
ATOM 1032 C C . PRO A 1 129 ? -3.413 -11.230 9.747 1.00 93.56 129 PRO A C 1
ATOM 1034 O O . PRO A 1 129 ? -2.201 -11.311 9.924 1.00 93.56 129 PRO A O 1
ATOM 1037 N N . LEU A 1 130 ? -4.143 -10.200 10.183 1.00 95.75 130 LEU A N 1
ATOM 1038 C CA . LEU A 1 130 ? -3.640 -9.162 11.089 1.00 95.75 130 LEU A CA 1
ATOM 1039 C C . LEU A 1 130 ? -3.559 -9.674 12.540 1.00 95.75 130 LEU A C 1
ATOM 1041 O O . LEU A 1 130 ? -4.338 -10.548 12.935 1.00 95.75 130 LEU A O 1
ATOM 1045 N N . ARG A 1 131 ? -2.643 -9.115 13.345 1.00 96.12 131 ARG A N 1
ATOM 1046 C CA . ARG A 1 131 ? -2.425 -9.499 14.758 1.00 96.12 131 ARG A CA 1
ATOM 1047 C C . ARG A 1 131 ? -3.614 -9.193 15.676 1.00 96.12 131 ARG A C 1
ATOM 1049 O O . ARG A 1 131 ? -3.856 -9.966 16.602 1.00 96.12 131 ARG A O 1
ATOM 1056 N N . PHE A 1 132 ? -4.339 -8.099 15.436 1.00 96.50 132 PHE A N 1
ATOM 1057 C CA . PHE A 1 132 ? -5.490 -7.667 16.244 1.00 96.50 132 PHE A CA 1
ATOM 1058 C C . PHE A 1 132 ? -6.797 -7.714 15.446 1.00 96.50 132 PHE A C 1
ATOM 1060 O O . PHE A 1 132 ? -6.803 -7.592 14.220 1.00 96.50 132 PHE A O 1
ATOM 1067 N N . LYS A 1 133 ? -7.921 -7.862 16.147 1.00 96.56 133 LYS A N 1
ATOM 1068 C CA . LYS A 1 133 ? -9.273 -7.919 15.580 1.00 96.56 133 LYS A CA 1
ATOM 1069 C C . LYS A 1 133 ? -10.100 -6.714 15.999 1.00 96.56 133 LYS A C 1
ATOM 1071 O O . LYS A 1 133 ? -9.799 -6.037 16.973 1.00 96.56 133 LYS A O 1
ATOM 1076 N N . VAL A 1 134 ? -11.180 -6.461 15.262 1.00 97.19 134 VAL A N 1
ATOM 1077 C CA . VAL A 1 134 ? -12.161 -5.429 15.625 1.00 97.19 134 VAL A CA 1
ATOM 1078 C C . VAL A 1 134 ? -12.698 -5.691 17.034 1.00 97.19 134 VAL A C 1
ATOM 1080 O O . VAL A 1 134 ? -13.136 -6.799 17.334 1.00 97.19 134 VAL A O 1
ATOM 1083 N N . GLY A 1 135 ? -12.672 -4.659 17.874 1.00 96.19 135 GLY A N 1
ATOM 1084 C CA . GLY A 1 135 ? -13.041 -4.717 19.287 1.00 96.19 135 GLY A CA 1
ATOM 1085 C C . GLY A 1 135 ? -11.864 -4.922 20.242 1.00 96.19 135 GLY A C 1
ATOM 1086 O O . GLY A 1 135 ? -12.022 -4.639 21.428 1.00 96.19 135 GLY A O 1
ATOM 1087 N N . ASP A 1 136 ? -10.690 -5.340 19.757 1.00 96.88 136 ASP A N 1
ATOM 1088 C CA . ASP A 1 136 ? -9.523 -5.538 20.618 1.00 96.88 136 ASP A CA 1
ATOM 1089 C C . ASP A 1 136 ? -9.017 -4.211 21.195 1.00 96.88 136 ASP A C 1
ATOM 1091 O O . ASP A 1 136 ? -9.026 -3.164 20.535 1.00 96.88 136 ASP A O 1
ATOM 1095 N N . GLU A 1 137 ? -8.530 -4.273 22.434 1.00 96.75 137 GLU A N 1
ATOM 1096 C CA . GLU A 1 137 ? -7.864 -3.154 23.090 1.00 96.75 137 GLU A CA 1
ATOM 1097 C C . GLU A 1 137 ? -6.360 -3.178 22.815 1.00 96.75 137 GLU A C 1
ATOM 1099 O O . GLU A 1 137 ? -5.656 -4.155 23.090 1.00 96.75 137 GLU A O 1
ATOM 1104 N N . VAL A 1 138 ? -5.858 -2.068 22.288 1.00 96.69 138 VAL A N 1
ATOM 1105 C CA . VAL A 1 138 ? -4.468 -1.895 21.867 1.00 96.69 138 VAL A CA 1
ATOM 1106 C C . VAL A 1 138 ? -3.925 -0.562 22.366 1.00 96.69 138 VAL A C 1
ATOM 1108 O O . VAL A 1 138 ? -4.655 0.292 22.869 1.00 96.69 138 VAL A O 1
ATOM 1111 N N . GLN A 1 139 ? -2.626 -0.357 22.204 1.00 96.38 139 GLN A N 1
ATOM 1112 C CA . GLN A 1 139 ? -2.021 0.965 22.247 1.00 96.38 139 GLN A CA 1
ATOM 1113 C C . GLN A 1 139 ? -1.653 1.392 20.835 1.00 96.38 139 GLN A C 1
ATOM 1115 O O . GLN A 1 139 ? -1.028 0.631 20.096 1.00 96.38 139 GLN A O 1
ATOM 1120 N N . ALA A 1 140 ? -2.032 2.616 20.485 1.00 95.44 140 ALA A N 1
ATOM 1121 C CA . ALA A 1 140 ? -1.727 3.245 19.211 1.00 95.44 140 ALA A CA 1
ATOM 1122 C C . ALA A 1 140 ? -0.708 4.364 19.417 1.00 95.44 140 ALA A C 1
ATOM 1124 O O . ALA A 1 140 ? -0.832 5.157 20.360 1.00 95.44 140 ALA A O 1
ATOM 1125 N N . LEU A 1 141 ? 0.272 4.461 18.523 1.00 92.88 141 LEU A N 1
ATOM 1126 C CA . LEU A 1 141 ? 1.145 5.625 18.467 1.00 92.88 141 LEU A CA 1
ATOM 1127 C C . LEU A 1 141 ? 0.387 6.791 17.817 1.00 92.88 141 LEU A C 1
ATOM 1129 O O . LEU A 1 141 ? 0.038 6.742 16.641 1.00 92.88 141 LEU A O 1
ATOM 1133 N N . ALA A 1 142 ? 0.138 7.848 18.586 1.00 90.50 142 ALA A N 1
ATOM 1134 C CA . ALA A 1 142 ? -0.520 9.067 18.123 1.00 90.50 142 ALA A CA 1
ATOM 1135 C C . ALA A 1 142 ? 0.398 10.289 18.308 1.00 90.50 142 ALA A C 1
ATOM 1137 O O . ALA A 1 142 ? 1.489 10.191 18.866 1.00 90.50 142 ALA A O 1
ATOM 1138 N N . ALA A 1 143 ? -0.061 11.477 17.899 1.00 86.44 143 ALA A N 1
ATOM 1139 C CA . ALA A 1 143 ? 0.727 12.716 17.966 1.00 86.44 143 ALA A CA 1
ATOM 1140 C C . ALA A 1 143 ? 1.241 13.075 19.378 1.00 86.44 143 ALA A C 1
ATOM 1142 O O . ALA A 1 143 ? 2.244 13.766 19.516 1.00 86.44 143 ALA A O 1
ATOM 1143 N N . ARG A 1 144 ? 0.557 12.612 20.433 1.00 86.50 144 ARG A N 1
ATOM 1144 C CA . ARG A 1 144 ? 0.942 12.822 21.842 1.00 86.50 144 ARG A CA 1
ATOM 1145 C C . ARG A 1 144 ? 1.665 11.617 22.458 1.00 86.50 144 ARG A C 1
ATOM 1147 O O . ARG A 1 144 ? 1.773 11.533 23.677 1.00 86.50 144 ARG A O 1
ATOM 1154 N N . GLY A 1 145 ? 2.132 10.685 21.630 1.00 92.06 145 GLY A N 1
ATOM 1155 C CA . GLY A 1 145 ? 2.712 9.415 22.054 1.00 92.06 145 GLY A CA 1
ATOM 1156 C C . GLY A 1 145 ? 1.687 8.282 22.115 1.00 92.06 145 GLY A C 1
ATOM 1157 O O . GLY A 1 145 ? 0.627 8.338 21.485 1.00 92.06 145 GLY A O 1
ATOM 1158 N N . TRP A 1 146 ? 2.035 7.232 22.859 1.00 94.81 146 TRP A N 1
ATOM 1159 C CA . TRP A 1 146 ? 1.224 6.025 23.010 1.00 94.81 146 TRP A CA 1
ATOM 1160 C C . TRP A 1 146 ? -0.053 6.293 23.802 1.00 94.81 146 TRP A C 1
ATOM 1162 O O . TRP A 1 146 ? -0.003 6.819 24.913 1.00 94.81 146 TRP A O 1
ATOM 1172 N N . GLN A 1 147 ? -1.194 5.897 23.245 1.00 94.69 147 GLN A N 1
ATOM 1173 C CA . GLN A 1 147 ? -2.500 6.018 23.891 1.00 94.69 147 GLN A CA 1
ATOM 1174 C C . GLN A 1 147 ? -3.293 4.724 23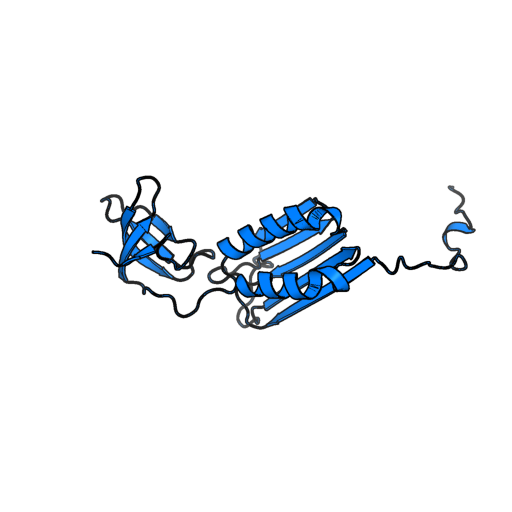.739 1.00 94.69 147 GLN A C 1
ATOM 1176 O O . GLN A 1 147 ? -3.189 4.042 22.718 1.00 94.69 147 GLN A O 1
ATOM 1181 N N . ASN A 1 148 ? -4.097 4.396 24.750 1.00 95.50 148 ASN A N 1
ATOM 1182 C CA . ASN A 1 148 ? -4.999 3.251 24.683 1.00 95.50 148 ASN A CA 1
ATOM 1183 C C . ASN A 1 148 ? -6.076 3.511 23.627 1.00 95.50 148 ASN A C 1
ATOM 1185 O O . ASN A 1 148 ? -6.639 4.607 23.555 1.00 95.50 148 ASN A O 1
ATOM 1189 N N . ALA A 1 149 ? -6.365 2.495 22.828 1.00 96.56 149 ALA A N 1
ATOM 1190 C CA . ALA A 1 149 ? -7.291 2.568 21.719 1.00 96.56 149 ALA A CA 1
ATOM 1191 C C . ALA A 1 149 ? -8.042 1.247 21.540 1.00 96.56 149 ALA A C 1
ATOM 1193 O O . ALA A 1 149 ? -7.606 0.198 22.015 1.00 96.56 149 ALA A O 1
ATOM 1194 N N . THR A 1 150 ? -9.159 1.299 20.827 1.00 97.12 150 THR A N 1
ATOM 1195 C CA . THR A 1 150 ? -9.912 0.114 20.407 1.00 97.12 150 THR A CA 1
ATOM 1196 C C . THR A 1 150 ? -9.842 -0.017 18.893 1.00 97.12 150 THR A C 1
ATOM 1198 O O . THR A 1 150 ? -9.987 0.975 18.174 1.00 97.12 150 THR A O 1
ATOM 1201 N N . VAL A 1 151 ? -9.634 -1.234 18.390 1.00 97.56 151 VAL A N 1
ATOM 1202 C CA . VAL A 1 151 ? -9.671 -1.499 16.947 1.00 97.56 151 VAL A CA 1
ATOM 1203 C C . VAL A 1 151 ? -11.104 -1.355 16.442 1.00 97.56 151 VAL A C 1
ATOM 1205 O O . VAL A 1 151 ? -11.972 -2.156 16.779 1.00 97.56 151 VAL A O 1
ATOM 1208 N N . LEU A 1 152 ? -11.363 -0.348 15.609 1.00 96.88 152 LEU A N 1
ATOM 1209 C CA . LEU A 1 152 ? -12.680 -0.126 15.010 1.00 96.88 152 LEU A CA 1
ATOM 1210 C C . LEU A 1 152 ? -12.868 -0.895 13.707 1.00 96.88 152 LEU A C 1
ATOM 1212 O O . LEU A 1 152 ? -13.952 -1.404 13.431 1.00 96.88 152 LEU A O 1
ATOM 1216 N N . LYS A 1 153 ? -11.832 -0.925 12.868 1.00 96.75 153 LYS A N 1
ATOM 1217 C CA . LYS A 1 153 ? -11.890 -1.540 11.542 1.00 96.75 153 LYS A CA 1
ATOM 1218 C C . LYS A 1 153 ? -10.510 -2.039 11.136 1.00 96.75 153 LYS A C 1
ATOM 1220 O O . LYS A 1 153 ? -9.501 -1.435 11.493 1.00 96.75 153 LYS A O 1
ATOM 1225 N N . MET A 1 154 ? -10.497 -3.128 10.379 1.00 97.12 154 MET A N 1
ATOM 1226 C CA . MET A 1 154 ? -9.304 -3.652 9.720 1.00 97.12 154 MET A CA 1
ATOM 1227 C C . MET A 1 154 ? -9.320 -3.262 8.244 1.00 97.12 154 MET A C 1
ATOM 1229 O O . MET A 1 154 ? -10.396 -3.246 7.644 1.00 97.12 154 MET A O 1
ATOM 1233 N N . TRP A 1 155 ? -8.147 -2.989 7.673 1.00 96.38 155 TRP A N 1
ATOM 1234 C CA . TRP A 1 155 ? -7.985 -2.595 6.271 1.00 96.38 155 TRP A CA 1
ATOM 1235 C C . TRP A 1 155 ? -8.900 -1.423 5.896 1.00 96.38 155 TRP A C 1
ATOM 1237 O O . TRP A 1 155 ? -9.851 -1.555 5.127 1.00 96.38 155 TRP A O 1
ATOM 1247 N N . ASP A 1 156 ? -8.627 -0.263 6.493 1.00 95.75 156 ASP A N 1
ATOM 1248 C CA . ASP A 1 156 ? -9.348 0.980 6.227 1.00 95.75 156 ASP A CA 1
ATOM 1249 C C . ASP A 1 156 ? -8.455 1.942 5.444 1.00 95.75 156 ASP A C 1
ATOM 1251 O O . ASP A 1 156 ? -7.412 2.377 5.940 1.00 95.75 156 ASP A O 1
ATOM 1255 N N . MET A 1 157 ? -8.861 2.269 4.213 1.00 93.12 157 MET A N 1
ATOM 1256 C CA . MET A 1 157 ? -8.135 3.200 3.341 1.00 93.12 157 MET A CA 1
ATOM 1257 C C . MET A 1 157 ? -6.660 2.804 3.141 1.00 93.12 157 MET A C 1
ATOM 1259 O O . MET A 1 157 ? -5.772 3.652 3.190 1.00 93.12 157 MET A O 1
ATOM 1263 N N . GLY A 1 158 ? -6.377 1.507 2.981 1.00 94.44 158 GLY A N 1
ATOM 1264 C CA . GLY A 1 158 ? -5.011 1.010 2.791 1.00 94.44 158 GLY A CA 1
ATOM 1265 C C . GLY A 1 158 ? -4.198 0.802 4.068 1.00 94.44 158 GLY A C 1
ATOM 1266 O O . GLY A 1 158 ? -3.065 0.327 3.983 1.00 94.44 158 GLY A O 1
ATOM 1267 N N . ASN A 1 159 ? -4.763 1.121 5.237 1.00 96.81 159 ASN A N 1
ATOM 1268 C CA . ASN A 1 159 ? -4.117 0.938 6.535 1.00 96.81 159 ASN A CA 1
ATOM 1269 C C . ASN A 1 159 ? -4.629 -0.333 7.224 1.00 96.81 159 ASN A C 1
ATOM 1271 O O . ASN A 1 159 ? -5.848 -0.523 7.284 1.00 96.81 159 ASN A O 1
ATOM 1275 N N . PRO A 1 160 ? -3.748 -1.155 7.824 1.00 97.12 160 PRO A N 1
ATOM 1276 C CA . PRO A 1 160 ? -4.133 -2.334 8.594 1.00 97.12 160 PRO A CA 1
ATOM 1277 C C . PRO A 1 160 ? -5.215 -2.068 9.640 1.00 97.12 160 PRO A C 1
ATOM 1279 O O . PRO A 1 160 ? -6.161 -2.846 9.735 1.00 97.12 160 PRO A O 1
ATOM 1282 N N . TYR A 1 161 ? -5.123 -0.956 10.379 1.00 97.38 161 TYR A N 1
ATOM 1283 C CA . TYR A 1 161 ? -6.052 -0.661 11.469 1.00 97.38 161 TYR A CA 1
ATOM 1284 C C . TYR A 1 161 ? -6.570 0.773 11.442 1.00 97.38 161 TYR A C 1
ATOM 1286 O O . TYR A 1 161 ? -5.797 1.726 11.332 1.00 97.38 161 TYR A O 1
ATOM 1294 N N . ARG A 1 162 ? -7.873 0.923 11.680 1.00 97.56 162 ARG A N 1
ATOM 1295 C CA . ARG A 1 162 ? -8.481 2.155 12.189 1.00 97.56 162 ARG A CA 1
ATOM 1296 C C . ARG A 1 162 ? -8.764 1.975 13.674 1.00 97.56 162 ARG A C 1
ATOM 1298 O O . ARG A 1 162 ? -9.455 1.031 14.060 1.00 97.56 162 ARG A O 1
ATOM 1305 N N . LEU A 1 163 ? -8.247 2.882 14.487 1.00 96.88 163 LEU A N 1
ATOM 1306 C CA . LEU A 1 163 ? -8.252 2.798 15.942 1.00 96.88 163 LEU A CA 1
ATOM 1307 C C . LEU A 1 163 ? -8.980 4.013 16.528 1.00 96.88 163 LEU A C 1
ATOM 1309 O O . LEU A 1 163 ? -8.752 5.141 16.091 1.00 96.88 163 LEU A O 1
ATOM 1313 N N . GLU A 1 164 ? -9.827 3.791 17.530 1.00 97.12 164 GLU A N 1
ATOM 1314 C CA . GLU A 1 164 ? -10.456 4.857 18.319 1.00 97.12 164 GLU A CA 1
ATOM 1315 C C . GLU A 1 164 ? -9.693 5.041 19.624 1.00 97.12 164 GLU A C 1
ATOM 1317 O O . GLU A 1 164 ? -9.619 4.116 20.432 1.00 97.12 164 GLU A O 1
ATOM 1322 N N . LEU A 1 165 ? -9.131 6.228 19.843 1.00 95.44 165 LEU A N 1
ATOM 1323 C CA . LEU A 1 165 ? -8.432 6.553 21.081 1.00 95.44 165 LEU A CA 1
ATOM 1324 C C . LEU A 1 165 ? -9.415 6.692 22.251 1.00 95.44 165 LEU A C 1
ATOM 1326 O O . LEU A 1 165 ? -10.466 7.327 22.136 1.00 95.44 165 LEU A O 1
ATOM 1330 N N . LYS A 1 166 ? -9.019 6.187 23.423 1.00 92.31 166 LYS A N 1
ATOM 1331 C CA . LYS A 1 166 ? -9.741 6.339 24.697 1.00 92.31 166 LYS A CA 1
ATOM 1332 C C . LYS A 1 166 ? -9.448 7.690 25.368 1.00 92.31 166 LYS A C 1
ATOM 1334 O O . LYS A 1 166 ? -9.165 7.759 26.559 1.00 92.31 166 LYS A O 1
ATOM 1339 N N . ASP A 1 167 ? -9.508 8.775 24.602 1.00 89.94 167 ASP A N 1
ATOM 1340 C CA . ASP A 1 167 ? -9.205 10.147 25.046 1.00 89.94 167 ASP A CA 1
ATOM 1341 C C . ASP A 1 167 ? -10.452 10.945 25.485 1.00 89.94 167 ASP A C 1
ATOM 1343 O O . ASP A 1 167 ? -10.390 12.158 25.695 1.00 89.94 167 ASP A O 1
ATOM 1347 N N . GLY A 1 168 ? -11.609 10.280 25.576 1.00 86.19 168 GLY A N 1
ATOM 1348 C CA . GLY A 1 168 ? -12.911 10.897 25.854 1.00 86.19 168 GLY A CA 1
ATOM 1349 C C . GLY A 1 168 ? -13.511 11.678 24.676 1.00 86.19 168 GLY A C 1
ATOM 1350 O O . GLY A 1 168 ? -14.678 12.058 24.737 1.00 86.19 168 GLY A O 1
ATOM 1351 N N . ARG A 1 169 ? -12.749 11.890 23.595 1.00 89.62 169 ARG A N 1
ATOM 1352 C CA . ARG A 1 169 ? -13.178 12.565 22.357 1.00 89.62 169 ARG A CA 1
ATOM 1353 C C . ARG A 1 169 ? -13.397 11.600 21.197 1.00 89.62 169 ARG A C 1
ATOM 1355 O O . ARG A 1 169 ? -13.915 12.028 20.169 1.00 89.62 169 ARG A O 1
ATOM 1362 N N . LYS A 1 170 ? -13.039 10.322 21.369 1.00 89.81 170 LYS A N 1
ATOM 1363 C CA . LYS A 1 170 ? -13.158 9.269 20.349 1.00 89.81 170 LYS A CA 1
ATOM 1364 C C . LYS A 1 170 ? -12.379 9.614 19.080 1.00 89.81 170 LYS A C 1
ATOM 1366 O O . LYS A 1 170 ? -12.866 9.480 17.956 1.00 89.81 170 LYS A O 1
ATOM 1371 N N . THR A 1 171 ? -11.161 10.118 19.261 1.00 94.31 171 THR A N 1
ATOM 1372 C CA . THR A 1 171 ? -10.294 10.480 18.137 1.00 94.31 171 THR A CA 1
ATOM 1373 C C . THR A 1 171 ? -9.944 9.236 17.319 1.00 94.31 171 THR A C 1
ATOM 1375 O O . THR A 1 171 ? -9.481 8.241 17.870 1.00 94.31 171 THR A O 1
ATOM 1378 N N . ASN A 1 172 ? -10.132 9.300 15.998 1.00 95.62 172 ASN A N 1
ATOM 1379 C CA . ASN A 1 172 ? -9.713 8.240 15.080 1.00 95.62 172 ASN A CA 1
ATOM 1380 C C . ASN A 1 172 ? -8.245 8.423 14.687 1.00 95.62 172 ASN A C 1
ATOM 1382 O O . ASN A 1 172 ? -7.848 9.513 14.269 1.00 95.62 172 ASN A O 1
ATOM 1386 N N . VAL A 1 173 ? -7.467 7.348 14.765 1.00 95.50 173 VAL A N 1
ATOM 1387 C CA . VAL A 1 173 ? -6.104 7.270 14.228 1.00 95.50 173 VAL A CA 1
ATOM 1388 C C . VAL A 1 173 ? -5.952 6.012 13.379 1.00 95.50 173 VAL A C 1
ATOM 1390 O O . VAL A 1 173 ? -6.670 5.031 13.573 1.00 95.50 173 VAL A O 1
ATOM 1393 N N . TRP A 1 174 ? -5.015 6.034 12.438 1.00 96.06 174 TRP A N 1
ATOM 1394 C CA . TRP A 1 174 ? -4.724 4.890 11.578 1.00 96.06 174 TRP A CA 1
ATOM 1395 C C . TRP A 1 174 ? -3.371 4.301 11.952 1.00 96.06 174 TRP A C 1
ATOM 1397 O O . TRP A 1 174 ? -2.391 5.029 12.099 1.00 96.06 174 TRP A O 1
ATOM 1407 N N . GLY A 1 175 ? -3.338 2.982 12.135 1.00 95.81 175 GLY A N 1
ATOM 1408 C CA . GLY A 1 175 ? -2.109 2.216 12.290 1.00 95.81 175 GLY A CA 1
ATOM 1409 C C . GLY A 1 175 ? -1.591 1.847 10.901 1.00 95.81 175 GLY A C 1
ATOM 1410 O O . GLY A 1 175 ? -2.202 0.976 10.281 1.00 95.81 175 GLY A O 1
ATOM 1411 N N . PRO A 1 176 ? -0.517 2.485 10.396 1.00 95.06 176 PRO A N 1
ATOM 1412 C CA . PRO A 1 176 ? -0.081 2.324 9.007 1.00 95.06 176 PRO A CA 1
ATOM 1413 C C . PRO A 1 176 ? 0.506 0.938 8.714 1.00 95.06 176 PRO A C 1
ATOM 1415 O O . PRO A 1 176 ? 0.457 0.453 7.583 1.00 95.06 176 PRO A O 1
ATOM 1418 N N . LEU A 1 177 ? 1.038 0.284 9.745 1.00 95.69 177 LEU A N 1
ATOM 1419 C CA . LEU A 1 177 ? 1.661 -1.031 9.684 1.00 95.69 177 LEU A CA 1
ATOM 1420 C C . LEU A 1 177 ? 1.166 -1.892 10.845 1.00 95.69 177 LEU A C 1
ATOM 1422 O O . LEU A 1 177 ? 0.893 -1.382 11.936 1.00 95.69 177 LEU A O 1
ATOM 1426 N N . ASP A 1 178 ? 1.105 -3.203 10.620 1.00 94.81 178 ASP A N 1
ATOM 1427 C CA . ASP A 1 178 ? 0.862 -4.176 11.680 1.00 94.81 178 ASP A CA 1
ATOM 1428 C C . ASP A 1 178 ? 2.161 -4.543 12.403 1.00 94.81 178 ASP A C 1
ATOM 1430 O O . ASP A 1 178 ? 2.689 -5.645 12.279 1.00 94.81 178 ASP A O 1
ATOM 1434 N N . ASP A 1 179 ? 2.695 -3.578 13.147 1.00 93.69 179 ASP A N 1
ATOM 1435 C CA . ASP A 1 179 ? 3.951 -3.722 13.877 1.00 93.69 179 ASP A CA 1
ATOM 1436 C C . ASP A 1 179 ? 3.931 -2.931 15.195 1.00 93.69 179 ASP A C 1
ATOM 1438 O O . ASP A 1 179 ? 3.237 -1.919 15.319 1.00 93.69 179 ASP A O 1
ATOM 1442 N N . ASP A 1 180 ? 4.724 -3.370 16.173 1.00 94.12 180 ASP A N 1
ATOM 1443 C CA . ASP A 1 180 ? 4.800 -2.818 17.534 1.00 94.12 180 ASP A CA 1
ATOM 1444 C C . ASP A 1 180 ? 5.324 -1.378 17.585 1.00 94.12 180 ASP A C 1
ATOM 1446 O O . ASP A 1 180 ? 5.198 -0.706 18.609 1.00 94.12 180 ASP A O 1
ATOM 1450 N N . ARG A 1 181 ? 5.874 -0.872 16.475 1.00 93.06 181 ARG A N 1
ATOM 1451 C CA . ARG A 1 181 ? 6.208 0.551 16.296 1.00 93.06 181 ARG A CA 1
ATOM 1452 C C . ARG A 1 181 ? 4.971 1.438 16.132 1.00 93.06 181 ARG A C 1
ATOM 1454 O O . ARG A 1 181 ? 5.049 2.629 16.420 1.00 93.06 181 ARG A O 1
ATOM 1461 N N . CYS A 1 182 ? 3.848 0.880 15.680 1.00 93.12 182 CYS A N 1
ATOM 1462 C CA . CYS A 1 182 ? 2.620 1.621 15.380 1.00 93.12 182 CYS A CA 1
ATOM 1463 C C . CYS A 1 182 ? 1.454 1.197 16.277 1.00 93.12 182 CYS A C 1
ATOM 1465 O O . CYS A 1 182 ? 0.714 2.050 16.773 1.00 93.12 182 CYS A O 1
ATOM 1467 N N . VAL A 1 183 ? 1.292 -0.115 16.473 1.00 94.12 183 VAL A N 1
ATOM 1468 C CA . VAL A 1 183 ? 0.192 -0.718 17.229 1.00 94.12 183 VAL A CA 1
ATOM 1469 C C . VAL A 1 183 ? 0.723 -1.900 18.029 1.00 94.12 183 VAL A C 1
ATOM 1471 O O . VAL A 1 183 ? 1.313 -2.824 17.468 1.00 94.12 183 VAL A O 1
ATOM 1474 N N . ARG A 1 184 ? 0.483 -1.889 19.339 1.00 95.62 184 ARG A N 1
ATOM 1475 C CA . ARG A 1 184 ? 0.918 -2.952 20.256 1.00 95.62 184 ARG A CA 1
ATOM 1476 C C . ARG A 1 184 ? -0.193 -3.335 21.224 1.00 95.62 184 ARG A C 1
ATOM 1478 O O . ARG A 1 184 ? -1.160 -2.596 21.395 1.00 95.62 184 ARG A O 1
ATOM 1485 N N . LYS A 1 185 ? -0.044 -4.480 21.886 1.00 92.69 185 LY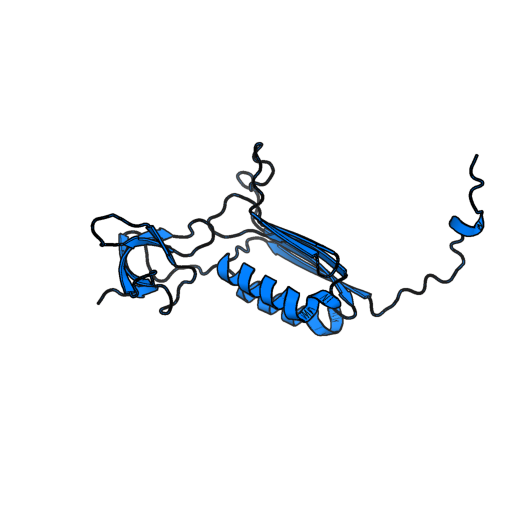S A N 1
ATOM 1486 C CA . LYS A 1 185 ? -1.020 -4.964 22.871 1.00 92.69 185 LYS A CA 1
ATOM 1487 C C . LYS A 1 185 ? -1.156 -3.976 24.039 1.00 92.69 185 LYS A C 1
ATOM 1489 O O . LYS A 1 185 ? -0.152 -3.429 24.497 1.00 92.69 185 LYS A O 1
ATOM 1494 N N . ALA A 1 186 ? -2.382 -3.755 24.515 1.00 84.50 186 ALA A N 1
ATOM 1495 C CA . ALA A 1 186 ? -2.607 -3.011 25.751 1.00 84.50 186 ALA A CA 1
ATOM 1496 C C . ALA A 1 186 ? -1.969 -3.743 26.947 1.00 84.50 186 ALA A C 1
ATOM 1498 O O . ALA A 1 186 ? -1.988 -4.976 27.002 1.00 84.50 186 ALA A O 1
ATOM 1499 N N . GLN A 1 187 ? -1.365 -2.970 27.853 1.00 67.50 187 GLN A N 1
ATOM 1500 C CA . GLN A 1 187 ? -0.818 -3.458 29.122 1.00 67.50 187 GLN A CA 1
ATOM 1501 C C . GLN A 1 187 ? -1.878 -3.427 30.215 1.00 67.50 187 GLN A C 1
ATOM 1503 O O . GLN A 1 187 ? -2.685 -2.468 30.207 1.00 67.50 187 GLN A O 1
#

Secondary structure (DSSP, 8-state):
-PPPPGGGG---S-----TTEEEEEEEEET--B-HHHHHHHHHHHHHHHTTTEEEEEEEE-BTT-SBPEEEEEETTEEEEEE---TTSTTBPPTTPPPEEEEEEEEETHHHHTHHHHHHHHHTTBPPSS-SS-TT-EEEEEETTEEEEEEEEEEEETTEEEEEEETTTT--EEEESSSSTTTEEE--

Foldseek 3Di:
DDDDDPCPPPPVPPPPDPPQKDKDKDKFWQFAFQPVLVVVLVVVCLVPCLQFWAKKWKWAHFFQDQFTWIWIDGRSGIDIDRDDDPVCPRGQDVVRTGMIIMMTIGGNCVPPPRVVSVVSVSVRTDDPPFPDDAQAWKWFQDPVGTFIWGFHDARHPSARTWTQGPPVPRDTDTQSDSDPVGIGHDD

InterPro domains:
  IPR011629 Zinc chaperone CobW-like, C-terminal [PF07683] (22-124)
  IPR036627 CobW-like, C-terminal domain superfamily [G3DSA:3.30.1220.10] (7-126)
  IPR051316 Zinc-regulated GTPase metalloprotein activator [PTHR13748] (12-125)